Protein AF-0000000084916343 (afdb_homodimer)

Secondary structure (DSSP, 8-state):
-EEEEEEEEB-GGGHHHHHHHHHHHHHHHHTSTTEEEEEEEEESS-TTEEEEEEEES-HHHHHHHHTSHHHHHHHHHHHTTBSS--EEEEEEEEEEE-/-EEEEEEEEB-GGGHHHHHHHHHHHHHHHHTSTTEEEEEEEEESS-TTEEEEEEEES-HHHHHHHHTSHHHHHHHHHHHTTBSS--EEEEEEEEEEE-

Foldseek 3Di:
DWKKKKKFFFDPVCVVVLVVLCVVCVVVVCPQPFWPDWDKDADPVDRRMIMIMTGGRDPVSVVCVCPDPSNVVSVVVRVVGGPDDMDMDIGHDPDDDD/DWKKKKKFFFDPVCVVVLVVLCVVCVVVVCPQPFWPDWDKDADPVDRRMIMIMTGGRDPVSVVCVCPDPSNVVSVVVRVVGGPDDMDMDIGHDPDDDD

pLDDT: mean 98.37, std 0.58, range [95.06, 98.94]

Radius of gyration: 17.22 Å; Cα contacts (8 Å, |Δi|>4): 370; chains: 2; bounding box: 36×44×36 Å

Sequence (196 aa):
MFVRIVKMRFQEDKIEAFLENFHEVKNHIRGFEGNQFLELYRDKEDPRIFFTYSYWDKEESLENYRNSDLFKEVWAFTKALFSDKPEAWSVDKLVTLDMFVRIVKMRFQEDKIEAFLENFHEVKNHIRGFEGNQFLELYRDKEDPRIFFTYSYWDKEESLENYRNSDLFKEVWAFTKALFSDKPEAWSVDKLVTLD

InterPro domains:
  IPR007138 Antibiotic biosynthesis monooxygenase domain [PF03992] (1-73)
  IPR007138 Antibiotic biosynthesis monooxygenase domain [PS51725] (2-91)
  IPR011008 Dimeric alpha-beta barrel [SSF54909] (1-91)

Nearest PDB structures (foldseek):
  2gff-assembly1_A  TM=9.269E-01  e=5.417E-09  Yersinia pestis
  4dpo-assembly1_B  TM=9.346E-01  e=5.065E-09  Methanosarcina mazei Go1
  4hl9-assembly4_H  TM=9.408E-01  e=9.906E-09  Rhodospirillum rubrum ATCC 11170
  2omo-assembly4_E  TM=9.127E-01  e=4.633E-08  Nitrosomonas europaea
  4zos-assembly1_C  TM=9.229E-01  e=6.059E-08  Yersinia enterocolitica subsp. enterocolitica 8081

Structure (mmCIF, N/CA/C/O backbone):
data_AF-0000000084916343-model_v1
#
loop_
_entity.id
_entity.type
_entity.pdbx_description
1 polymer 'ABM domain-containing protein'
#
loop_
_atom_site.group_PDB
_atom_site.id
_atom_site.type_symbol
_atom_site.label_atom_id
_atom_site.label_alt_id
_atom_site.label_comp_id
_atom_site.label_asym_id
_atom_site.label_entity_id
_atom_site.label_seq_id
_atom_site.pdbx_PDB_ins_code
_atom_site.Cartn_x
_atom_site.Cartn_y
_atom_site.Cartn_z
_atom_site.occupancy
_atom_site.B_iso_or_equiv
_atom_site.auth_seq_id
_atom_site.auth_comp_id
_atom_site.auth_asym_id
_atom_site.auth_atom_id
_atom_site.pdbx_PDB_model_num
ATOM 1 N N . MET A 1 1 ? -13.156 -3.15 9.258 1 96.44 1 MET A N 1
ATOM 2 C CA . MET A 1 1 ? -11.898 -2.414 9.188 1 96.44 1 MET A CA 1
ATOM 3 C C . MET A 1 1 ? -11.273 -2.531 7.801 1 96.44 1 MET A C 1
ATOM 5 O O . MET A 1 1 ? -11.273 -3.609 7.203 1 96.44 1 MET A O 1
ATOM 9 N N . PHE A 1 2 ? -10.977 -1.396 7.242 1 98.69 2 PHE A N 1
ATOM 10 C CA . PHE A 1 2 ? -10.32 -1.412 5.938 1 98.69 2 PHE A CA 1
ATOM 11 C C . PHE A 1 2 ? -9.047 -0.569 5.961 1 98.69 2 PHE A C 1
ATOM 13 O O . PHE A 1 2 ? -8.75 0.09 6.961 1 98.69 2 PHE A O 1
ATOM 20 N N . VAL A 1 3 ? -8.305 -0.706 4.898 1 98.88 3 VAL A N 1
ATOM 21 C CA . VAL A 1 3 ? -7 -0.057 4.82 1 98.88 3 VAL A CA 1
ATOM 22 C C . VAL A 1 3 ? -7.062 1.113 3.84 1 98.88 3 VAL A C 1
ATOM 24 O O . VAL A 1 3 ? -7.668 1.003 2.77 1 98.88 3 VAL A O 1
ATOM 27 N N . ARG A 1 4 ? -6.527 2.268 4.199 1 98.94 4 ARG A N 1
ATOM 28 C CA . ARG A 1 4 ? -6.309 3.41 3.318 1 98.94 4 ARG A CA 1
ATOM 29 C C . ARG A 1 4 ? -4.832 3.551 2.959 1 98.94 4 ARG A C 1
ATOM 31 O O . ARG A 1 4 ? -3.977 3.609 3.842 1 98.94 4 ARG A O 1
ATOM 38 N N . ILE A 1 5 ? -4.559 3.486 1.672 1 98.94 5 ILE A N 1
ATOM 39 C CA . ILE A 1 5 ? -3.215 3.66 1.134 1 98.94 5 ILE A CA 1
ATOM 40 C C . ILE A 1 5 ? -3.146 4.953 0.325 1 98.94 5 ILE A C 1
ATOM 42 O O . ILE A 1 5 ? -3.93 5.152 -0.607 1 98.94 5 ILE A O 1
ATOM 46 N N . VAL A 1 6 ? -2.258 5.855 0.686 1 98.88 6 VAL A N 1
ATOM 47 C CA . VAL A 1 6 ? -2.043 7.086 -0.068 1 98.88 6 VAL A CA 1
ATOM 48 C C . VAL A 1 6 ? -0.596 7.152 -0.551 1 98.88 6 VAL A C 1
ATOM 50 O O . VAL A 1 6 ? 0.337 7.043 0.249 1 98.88 6 VAL A O 1
ATOM 53 N N . LYS A 1 7 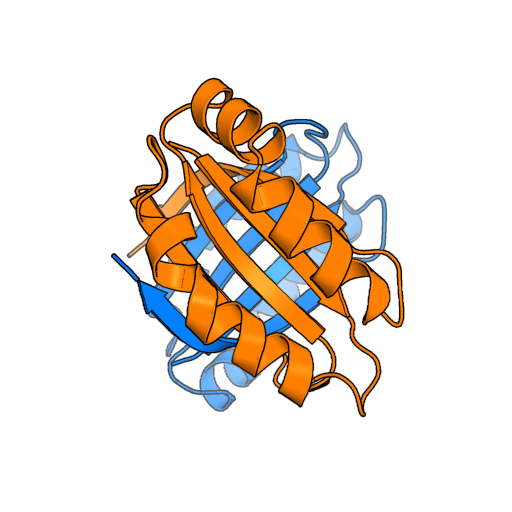? -0.417 7.266 -1.808 1 98.88 7 LYS A N 1
ATOM 54 C CA . LYS A 1 7 ? 0.894 7.457 -2.422 1 98.88 7 LYS A CA 1
ATOM 55 C C . LYS A 1 7 ? 1.135 8.922 -2.76 1 98.88 7 LYS A C 1
ATOM 57 O O . LYS A 1 7 ? 0.315 9.555 -3.432 1 98.88 7 LYS A O 1
ATOM 62 N N . MET A 1 8 ? 2.24 9.398 -2.26 1 98.88 8 MET A N 1
ATOM 63 C CA . MET A 1 8 ? 2.602 10.805 -2.438 1 98.88 8 MET A CA 1
ATOM 64 C C . MET A 1 8 ? 4.004 10.938 -3.023 1 98.88 8 MET A C 1
ATOM 66 O O . MET A 1 8 ? 4.898 10.164 -2.678 1 98.88 8 MET A O 1
ATOM 70 N N . ARG A 1 9 ? 4.141 11.898 -3.924 1 98.81 9 ARG A N 1
ATOM 71 C CA . ARG A 1 9 ? 5.457 12.258 -4.438 1 98.81 9 ARG A CA 1
ATOM 72 C C . ARG A 1 9 ? 5.766 13.727 -4.184 1 98.81 9 ARG A C 1
ATOM 74 O O . ARG A 1 9 ? 4.953 14.602 -4.496 1 98.81 9 ARG A O 1
ATOM 81 N N . PHE A 1 10 ? 6.953 13.961 -3.686 1 98.81 10 PHE A N 1
ATOM 82 C CA . PHE A 1 10 ? 7.293 15.312 -3.271 1 98.81 10 PHE A CA 1
ATOM 83 C C . PHE A 1 10 ? 8.422 15.875 -4.129 1 98.81 10 PHE A C 1
ATOM 85 O O . PHE A 1 10 ? 9.203 15.117 -4.711 1 98.81 10 PHE A O 1
ATOM 92 N N . GLN A 1 11 ? 8.383 17.234 -4.176 1 98.38 11 GLN A N 1
ATOM 93 C CA . GLN A 1 11 ? 9.602 17.906 -4.617 1 98.38 11 GLN A CA 1
ATOM 94 C C . GLN A 1 11 ? 10.766 17.609 -3.678 1 98.38 11 GLN A C 1
ATOM 96 O O . GLN A 1 11 ? 10.594 17.578 -2.457 1 98.38 11 GLN A O 1
ATOM 101 N N . GLU A 1 12 ? 11.914 17.375 -4.27 1 97.69 12 GLU A N 1
ATOM 102 C CA . GLU A 1 12 ? 13.055 16.906 -3.488 1 97.69 12 GLU A CA 1
ATOM 103 C C . GLU A 1 12 ? 13.367 17.859 -2.344 1 97.69 12 GLU A C 1
ATOM 105 O O . GLU A 1 12 ? 13.648 17.422 -1.226 1 97.69 12 GLU A O 1
ATOM 110 N N . ASP A 1 13 ? 13.273 19.109 -2.604 1 98.38 13 ASP A N 1
ATOM 111 C CA . ASP A 1 13 ? 13.664 20.109 -1.612 1 98.38 13 ASP A CA 1
ATOM 112 C C . ASP A 1 13 ? 12.531 20.375 -0.627 1 98.38 13 ASP A C 1
ATOM 114 O O . ASP A 1 13 ? 12.664 21.234 0.256 1 98.38 13 ASP A O 1
ATOM 118 N N . LYS A 1 14 ? 11.438 19.672 -0.75 1 98.69 14 LYS A N 1
ATOM 119 C CA . LYS A 1 14 ? 10.281 19.906 0.111 1 98.69 14 LYS A CA 1
ATOM 120 C C . LYS A 1 14 ? 10.031 18.734 1.04 1 98.69 14 LYS A C 1
ATOM 122 O O . LYS A 1 14 ? 9.109 18.766 1.86 1 98.69 14 LYS A O 1
ATOM 127 N N . ILE A 1 15 ? 10.844 17.734 0.943 1 98.62 15 ILE A N 1
ATOM 128 C CA . ILE A 1 15 ? 10.656 16.5 1.69 1 98.62 15 ILE A CA 1
ATOM 129 C C . ILE A 1 15 ? 10.766 16.766 3.188 1 98.62 15 ILE A C 1
ATOM 131 O O . ILE A 1 15 ? 9.961 16.281 3.979 1 98.62 15 ILE A O 1
ATOM 135 N N . GLU A 1 16 ? 11.766 17.531 3.559 1 98.56 16 GLU A N 1
ATOM 136 C CA . GLU A 1 16 ? 11.961 17.828 4.973 1 98.56 16 GLU A CA 1
ATOM 137 C C . GLU A 1 16 ? 10.758 18.562 5.559 1 98.56 16 GLU A C 1
ATOM 139 O O . GLU A 1 16 ? 10.344 18.281 6.688 1 98.56 16 GLU A O 1
ATOM 144 N N . ALA A 1 17 ? 10.242 19.484 4.828 1 98.69 17 ALA A N 1
ATOM 145 C CA . ALA A 1 17 ? 9.055 20.219 5.266 1 98.69 17 ALA A CA 1
ATOM 146 C C . ALA A 1 17 ? 7.887 19.266 5.496 1 98.69 17 ALA A C 1
ATOM 148 O O . ALA A 1 17 ? 7.16 19.391 6.488 1 98.69 17 ALA A O 1
ATOM 149 N N . PHE A 1 18 ? 7.707 18.312 4.633 1 98.81 18 PHE A N 1
ATOM 150 C CA . PHE A 1 18 ? 6.652 17.312 4.777 1 98.81 18 PHE A CA 1
ATOM 151 C C . PHE A 1 18 ? 6.855 16.484 6.047 1 98.81 18 PHE A C 1
ATOM 153 O O . PHE A 1 18 ? 5.93 16.312 6.84 1 98.81 18 PHE A O 1
ATOM 160 N N . LEU A 1 19 ? 8.062 15.984 6.188 1 98.75 19 LEU A N 1
ATOM 161 C CA . LEU A 1 19 ? 8.359 15.117 7.32 1 98.75 19 LEU A CA 1
ATOM 162 C C . LEU A 1 19 ? 8.141 15.852 8.641 1 98.75 19 LEU A C 1
ATOM 164 O O . LEU A 1 19 ? 7.602 15.281 9.586 1 98.75 19 LEU A O 1
ATOM 168 N N . GLU A 1 20 ? 8.539 17.125 8.719 1 98.62 20 GLU A N 1
ATOM 169 C CA . GLU A 1 20 ? 8.344 17.922 9.922 1 98.62 20 GLU A CA 1
ATOM 170 C C . GLU A 1 20 ? 6.863 18.109 10.227 1 98.62 20 GLU A C 1
ATOM 172 O O . GLU A 1 20 ? 6.438 17.969 11.367 1 98.62 20 GLU A O 1
ATOM 177 N N . ASN A 1 21 ? 6.16 18.438 9.188 1 98.44 21 ASN A N 1
ATOM 178 C CA . ASN A 1 21 ? 4.723 18.625 9.367 1 98.44 21 ASN A CA 1
ATOM 179 C C . ASN A 1 21 ? 4.047 17.328 9.812 1 98.44 21 ASN A C 1
ATOM 181 O O . ASN A 1 21 ? 3.215 17.328 10.719 1 98.44 21 ASN A O 1
ATOM 185 N N . PHE A 1 22 ? 4.426 16.188 9.195 1 98.56 22 PHE A N 1
ATOM 186 C CA . PHE A 1 22 ? 3.855 14.898 9.555 1 98.56 22 PHE A CA 1
ATOM 187 C C . PHE A 1 22 ? 4.133 14.578 11.016 1 98.56 22 PHE A C 1
ATOM 189 O O . PHE A 1 22 ? 3.246 14.102 11.734 1 98.56 22 PHE A O 1
ATOM 196 N N . HIS A 1 23 ? 5.305 14.844 11.445 1 98.38 23 HIS A N 1
ATOM 197 C CA . HIS A 1 23 ? 5.668 14.578 12.828 1 98.38 23 HIS A CA 1
ATOM 198 C C . HIS A 1 23 ? 4.816 15.406 13.789 1 98.38 23 HIS A C 1
ATOM 200 O O . HIS A 1 23 ? 4.449 14.93 14.867 1 98.38 23 HIS A O 1
ATOM 206 N N . GLU A 1 24 ? 4.5 16.562 13.398 1 98.06 24 GLU A N 1
ATOM 207 C CA . GLU A 1 24 ? 3.711 17.453 14.242 1 98.06 24 GLU A CA 1
ATOM 208 C C . GLU A 1 24 ? 2.266 16.984 14.352 1 98.06 24 GLU A C 1
ATOM 210 O O . GLU A 1 24 ? 1.64 17.125 15.406 1 98.06 24 GLU A O 1
ATOM 215 N N . VAL A 1 25 ? 1.735 16.359 13.281 1 98.19 25 VAL A N 1
ATOM 216 C CA . VAL A 1 25 ? 0.29 16.156 13.227 1 98.19 25 VAL A CA 1
ATOM 217 C C . VAL A 1 25 ? -0.038 14.68 13.375 1 98.19 25 VAL A C 1
ATOM 219 O O . VAL A 1 25 ? -1.197 14.312 13.578 1 98.19 25 VAL A O 1
ATOM 222 N N . LYS A 1 26 ? 0.924 13.781 13.266 1 98.31 26 LYS A N 1
ATOM 223 C CA . LYS A 1 26 ? 0.711 12.344 13.148 1 98.31 26 LYS A CA 1
ATOM 224 C C . LYS A 1 26 ? -0.144 11.812 14.289 1 98.31 26 LYS A C 1
ATOM 226 O O . LYS A 1 26 ? -0.995 10.945 14.094 1 98.31 26 LYS A O 1
ATOM 231 N N . ASN A 1 27 ? 0.051 12.289 15.5 1 98.56 27 ASN A N 1
ATOM 232 C CA . ASN A 1 27 ? -0.701 11.797 16.641 1 98.56 27 ASN A CA 1
ATOM 233 C C . ASN A 1 27 ? -2.158 12.242 16.594 1 98.56 27 ASN A C 1
ATOM 235 O O . ASN A 1 27 ? -3.047 11.523 17.062 1 98.56 27 ASN A O 1
ATOM 239 N N . HIS A 1 28 ? -2.373 13.414 16.094 1 98.38 28 HIS A N 1
ATOM 240 C CA . HIS A 1 28 ? -3.744 13.875 15.906 1 98.38 28 HIS A CA 1
ATOM 241 C C . HIS A 1 28 ? -4.469 13.039 14.852 1 98.38 28 HIS A C 1
ATOM 243 O O . HIS A 1 28 ? -5.652 12.727 15.008 1 98.38 28 HIS A O 1
ATOM 249 N N . ILE A 1 29 ? -3.77 12.633 13.781 1 98.12 29 ILE A N 1
ATOM 250 C CA . ILE A 1 29 ? -4.352 11.797 12.734 1 98.12 29 ILE A CA 1
ATOM 251 C C . ILE A 1 29 ? -4.684 10.422 13.305 1 98.12 29 ILE A C 1
ATOM 253 O O . ILE A 1 29 ? -5.816 9.953 13.18 1 98.12 29 ILE A O 1
ATOM 257 N N . ARG A 1 30 ? -3.674 9.828 13.969 1 98.56 30 ARG A N 1
ATOM 258 C CA . ARG A 1 30 ? -3.861 8.508 14.57 1 98.56 30 ARG A CA 1
ATOM 259 C C . ARG A 1 30 ? -4.977 8.539 15.609 1 98.56 30 ARG A C 1
ATOM 261 O O . ARG A 1 30 ? -5.719 7.562 15.758 1 98.56 30 ARG A O 1
ATOM 268 N N . GLY A 1 31 ? -5.133 9.609 16.266 1 98.31 31 GLY A N 1
ATOM 269 C CA . GLY A 1 31 ? -6.086 9.742 17.344 1 98.31 31 GLY A CA 1
ATOM 270 C C . GLY A 1 31 ? -7.488 10.07 16.875 1 98.31 31 GLY A C 1
ATOM 271 O O . GLY A 1 31 ? -8.43 10.109 17.672 1 98.31 31 GLY A O 1
ATOM 272 N N . PHE A 1 32 ? -7.594 10.336 15.57 1 98.12 32 PHE A N 1
ATOM 273 C CA . PHE A 1 32 ? -8.922 10.656 15.062 1 98.12 32 PHE A CA 1
ATOM 274 C C . PHE A 1 32 ? -9.859 9.461 15.211 1 98.12 32 PHE A C 1
ATOM 276 O O . PHE A 1 32 ? -9.445 8.312 15.023 1 98.12 32 PHE A O 1
ATOM 283 N N . GLU A 1 33 ? -11.109 9.727 15.461 1 98 33 GLU A N 1
ATOM 284 C CA . GLU A 1 33 ? -12.086 8.672 15.703 1 98 33 GLU A CA 1
ATOM 285 C C . GLU A 1 33 ? -12.148 7.703 14.531 1 98 33 GLU A C 1
ATOM 287 O O . GLU A 1 33 ? -12.328 8.117 13.383 1 98 33 GLU A O 1
ATOM 292 N N . GLY A 1 34 ? -11.93 6.418 14.812 1 98.5 34 GLY A N 1
ATOM 293 C CA . GLY A 1 34 ? -12.039 5.375 13.805 1 98.5 34 GLY A CA 1
ATOM 294 C C . GLY A 1 34 ? -10.703 4.965 13.219 1 98.5 34 GLY A C 1
ATOM 295 O O . GLY A 1 34 ? -10.594 3.918 12.578 1 98.5 34 GLY A O 1
ATOM 296 N N . ASN A 1 35 ? -9.672 5.801 13.305 1 98.75 35 ASN A N 1
ATOM 297 C CA . ASN A 1 35 ? -8.328 5.418 12.891 1 98.75 35 ASN A CA 1
ATOM 298 C C . ASN A 1 35 ? -7.664 4.508 13.922 1 98.75 35 ASN A C 1
ATOM 300 O O . ASN A 1 35 ? -7.48 4.898 15.078 1 98.75 35 ASN A O 1
ATOM 304 N N . GLN A 1 36 ? -7.273 3.336 13.5 1 98.56 36 GLN A N 1
ATOM 305 C CA . GLN A 1 36 ? -6.789 2.34 14.445 1 98.56 36 GLN A CA 1
ATOM 306 C C . GLN A 1 36 ? -5.297 2.084 14.266 1 98.56 36 GLN A C 1
ATOM 308 O O . GLN A 1 36 ? -4.672 1.423 15.102 1 98.56 36 GLN A O 1
ATOM 313 N N . PHE A 1 37 ? -4.738 2.533 13.25 1 98.81 37 PHE A N 1
ATOM 314 C CA . PHE A 1 37 ? -3.352 2.273 12.883 1 98.81 37 PHE A CA 1
ATOM 315 C C . PHE A 1 37 ? -2.875 3.258 11.828 1 98.81 37 PHE A C 1
ATOM 317 O O . PHE A 1 37 ? -3.633 3.621 10.922 1 98.81 37 PHE A O 1
ATOM 324 N N . LEU A 1 38 ? -1.672 3.787 11.938 1 98.88 38 LEU A N 1
ATOM 325 C CA . LEU A 1 38 ? -1.101 4.723 10.977 1 98.88 38 LEU A CA 1
ATOM 326 C C . LEU A 1 38 ? 0.395 4.477 10.805 1 98.88 38 LEU A C 1
ATOM 328 O O . LEU A 1 38 ? 1.133 4.395 11.789 1 98.88 38 LEU A O 1
ATOM 332 N N . GLU A 1 39 ? 0.84 4.348 9.562 1 98.88 39 GLU A N 1
ATOM 333 C CA . GLU A 1 39 ? 2.264 4.266 9.258 1 98.88 39 GLU A CA 1
ATOM 334 C C . GLU A 1 39 ? 2.637 5.223 8.125 1 98.88 39 GLU A C 1
ATOM 336 O O . GLU A 1 39 ? 1.804 5.547 7.277 1 98.88 39 GLU A O 1
ATOM 341 N N . LEU A 1 40 ? 3.84 5.73 8.172 1 98.94 40 LEU A N 1
ATOM 342 C CA . LEU A 1 40 ? 4.484 6.445 7.078 1 98.94 40 LEU A CA 1
ATOM 343 C C . LEU A 1 40 ? 5.621 5.621 6.484 1 98.94 40 LEU A C 1
ATOM 345 O O . LEU A 1 40 ? 6.496 5.148 7.215 1 98.94 40 LEU A O 1
ATOM 349 N N . TYR A 1 41 ? 5.535 5.41 5.164 1 98.94 41 TYR A N 1
ATOM 350 C CA . TYR A 1 41 ? 6.574 4.688 4.441 1 98.94 41 TYR A CA 1
ATOM 351 C C . TYR A 1 41 ? 7.328 5.613 3.496 1 98.94 41 TYR A C 1
ATOM 353 O O . TYR A 1 41 ? 6.766 6.586 2.988 1 98.94 41 TYR A O 1
ATOM 361 N N . ARG A 1 42 ? 8.602 5.285 3.295 1 98.88 42 ARG A N 1
ATOM 362 C CA . ARG A 1 42 ? 9.383 5.898 2.225 1 98.88 42 ARG A CA 1
ATOM 363 C C . ARG A 1 42 ? 9.914 4.844 1.26 1 98.88 42 ARG A C 1
ATOM 365 O O . ARG A 1 42 ? 10.391 3.793 1.685 1 98.88 42 ARG A O 1
ATOM 372 N N . ASP A 1 43 ? 9.805 5.105 -0.044 1 98.88 43 ASP A N 1
ATOM 373 C CA . ASP A 1 43 ? 10.289 4.203 -1.085 1 98.88 43 ASP A CA 1
ATOM 374 C C . ASP A 1 43 ? 11.805 4.07 -1.034 1 98.88 43 ASP A C 1
ATOM 376 O O . ASP A 1 43 ? 12.516 5.07 -0.885 1 98.88 43 ASP A O 1
ATOM 380 N N . LYS A 1 44 ? 12.281 2.885 -1.199 1 98.31 44 LYS A N 1
ATOM 381 C CA . LYS A 1 44 ? 13.711 2.613 -1.101 1 98.31 44 LYS A CA 1
ATOM 382 C C . LYS A 1 44 ? 14.453 3.113 -2.336 1 98.31 44 LYS A C 1
ATOM 384 O O . LYS A 1 44 ? 15.617 3.51 -2.25 1 98.31 44 LYS A O 1
ATOM 389 N N . GLU A 1 45 ? 13.812 3.09 -3.412 1 97.44 45 GLU A N 1
ATOM 390 C CA . GLU A 1 45 ? 14.469 3.412 -4.68 1 97.44 45 GLU A CA 1
ATOM 391 C C . GLU A 1 45 ? 14.32 4.891 -5.016 1 97.44 45 GLU A C 1
ATOM 393 O O . GLU A 1 45 ? 15.234 5.504 -5.566 1 97.44 45 GLU A O 1
ATOM 398 N N . ASP A 1 46 ? 13.203 5.465 -4.734 1 98.25 46 ASP A N 1
ATOM 399 C CA . ASP A 1 46 ? 12.914 6.875 -4.977 1 98.25 46 ASP A CA 1
ATOM 400 C C . ASP A 1 46 ? 12.523 7.582 -3.684 1 98.25 46 ASP A C 1
ATOM 402 O O . ASP A 1 46 ? 11.359 7.539 -3.277 1 98.25 46 ASP A O 1
ATOM 406 N N . PRO A 1 47 ? 13.43 8.297 -3.119 1 97.75 47 PRO A N 1
ATOM 407 C CA . PRO A 1 47 ? 13.18 8.914 -1.812 1 97.75 47 PRO A CA 1
ATOM 408 C C . PRO A 1 47 ? 12.094 9.984 -1.863 1 97.75 47 PRO A C 1
ATOM 410 O O . PRO A 1 47 ? 11.695 10.508 -0.821 1 97.75 47 PRO A O 1
ATOM 413 N N . ARG A 1 48 ? 11.711 10.344 -3.053 1 98.75 48 ARG A N 1
ATOM 414 C CA . ARG A 1 48 ? 10.672 11.359 -3.199 1 98.75 48 ARG A CA 1
ATOM 415 C C . ARG A 1 48 ? 9.289 10.75 -3.016 1 98.75 48 ARG A C 1
ATOM 417 O O . ARG A 1 48 ? 8.297 11.477 -2.895 1 98.75 48 ARG A O 1
ATOM 424 N N . ILE A 1 49 ? 9.148 9.414 -2.963 1 98.94 49 ILE A N 1
ATOM 425 C CA . ILE A 1 49 ? 7.867 8.719 -2.891 1 98.94 49 ILE A CA 1
ATOM 426 C C . ILE A 1 49 ? 7.617 8.25 -1.459 1 98.94 49 ILE A C 1
ATOM 428 O O . ILE A 1 49 ? 8.469 7.594 -0.855 1 98.94 49 ILE A O 1
ATOM 432 N N . PHE A 1 50 ? 6.453 8.68 -0.924 1 98.94 50 PHE A N 1
ATOM 433 C CA . PHE A 1 50 ? 5.992 8.297 0.405 1 98.94 50 PHE A CA 1
ATOM 434 C C . PHE A 1 50 ? 4.609 7.664 0.338 1 98.94 50 PHE A C 1
ATOM 436 O O . PHE A 1 50 ? 3.852 7.91 -0.604 1 98.94 50 PHE A O 1
ATOM 443 N N . PHE A 1 51 ? 4.328 6.82 1.308 1 98.94 51 PHE A N 1
ATOM 444 C CA . PHE A 1 51 ? 2.994 6.281 1.522 1 98.94 51 PHE A CA 1
ATOM 445 C C . PHE A 1 51 ? 2.525 6.543 2.949 1 98.94 51 PHE A C 1
ATOM 447 O O . PHE A 1 51 ? 3.309 6.43 3.895 1 98.94 51 PHE A O 1
ATOM 454 N N . THR A 1 52 ? 1.286 6.895 3.09 1 98.88 52 THR A N 1
ATOM 455 C CA . THR A 1 52 ? 0.631 6.641 4.367 1 98.88 52 THR A CA 1
ATOM 456 C C . THR A 1 52 ? -0.247 5.395 4.289 1 98.88 52 THR A C 1
ATOM 458 O O . THR A 1 52 ? -0.881 5.141 3.264 1 98.88 52 THR A O 1
ATOM 461 N N . TYR A 1 53 ? -0.152 4.664 5.301 1 98.88 53 TYR A N 1
ATOM 462 C CA . TYR A 1 53 ? -0.875 3.41 5.492 1 98.88 53 TYR A CA 1
ATOM 463 C C . TYR A 1 53 ? -1.65 3.424 6.805 1 98.88 53 TYR A C 1
ATOM 465 O O . TYR A 1 53 ? -1.061 3.551 7.879 1 98.88 53 TYR A O 1
ATOM 473 N N . SER A 1 54 ? -3.045 3.256 6.672 1 98.88 54 SER A N 1
ATOM 474 C CA . SER A 1 54 ? -3.844 3.408 7.883 1 98.88 54 SER A CA 1
ATOM 475 C C . SER A 1 54 ? -5.031 2.453 7.887 1 98.88 54 SER A C 1
ATOM 477 O O . SER A 1 54 ? -5.523 2.059 6.824 1 98.88 54 SER A O 1
ATOM 479 N N . TYR A 1 55 ? -5.43 2.061 9.117 1 98.81 55 TYR A N 1
ATOM 480 C CA . TYR A 1 55 ? -6.641 1.273 9.32 1 98.81 55 TYR A CA 1
ATOM 481 C C . TYR A 1 55 ? -7.797 2.156 9.781 1 98.81 55 TYR A C 1
ATOM 483 O O . TYR A 1 55 ? -7.641 2.959 10.703 1 98.81 55 TYR A O 1
ATOM 491 N N . TRP A 1 56 ? -8.914 1.914 9.156 1 98.75 56 TRP A N 1
ATOM 492 C CA . TRP A 1 56 ? -10.133 2.619 9.531 1 98.75 56 TRP A CA 1
ATOM 493 C C . TRP A 1 56 ? -11.266 1.637 9.828 1 98.75 56 TRP A C 1
ATOM 495 O O . TRP A 1 56 ? -11.469 0.672 9.086 1 98.75 56 TRP A O 1
ATOM 505 N N . ASP A 1 57 ? -12.008 1.909 10.883 1 98.06 57 ASP A N 1
ATOM 506 C CA . ASP A 1 57 ? -13.031 0.972 11.336 1 98.06 57 ASP A CA 1
ATOM 507 C C . ASP A 1 57 ? -14.234 0.973 10.391 1 98.06 57 ASP A C 1
ATOM 509 O O . ASP A 1 57 ? -14.781 -0.085 10.07 1 98.06 57 ASP A O 1
ATOM 513 N N . LYS A 1 58 ? -14.641 2.148 9.969 1 97.31 58 LYS A N 1
ATOM 514 C CA . LYS A 1 58 ? -15.75 2.275 9.023 1 97.31 58 LYS A CA 1
ATOM 515 C C . LYS A 1 58 ? -15.508 3.416 8.039 1 97.31 58 LYS A C 1
ATOM 517 O O . LYS A 1 58 ? -14.727 4.328 8.32 1 97.31 58 LYS A O 1
ATOM 522 N N . GLU A 1 59 ? -16.125 3.395 6.945 1 97.62 59 GLU A N 1
ATOM 523 C CA . GLU A 1 59 ? -15.984 4.398 5.895 1 97.62 59 GLU A CA 1
ATOM 524 C C . GLU A 1 59 ? -16.375 5.781 6.398 1 97.62 59 GLU A C 1
ATOM 526 O O . GLU A 1 59 ? -15.75 6.781 6.043 1 97.62 59 GLU A O 1
ATOM 531 N N . GLU A 1 60 ? -17.375 5.809 7.219 1 98.12 60 GLU A N 1
ATOM 532 C CA . GLU A 1 60 ? -17.859 7.082 7.754 1 98.12 60 GLU A CA 1
ATOM 533 C C . GLU A 1 60 ? -16.766 7.781 8.57 1 98.12 60 GLU A C 1
ATOM 535 O O . GLU A 1 60 ? -16.656 9.008 8.531 1 98.12 60 GLU A O 1
ATOM 540 N N . SER A 1 61 ? -15.992 7.027 9.273 1 98.5 61 SER A N 1
ATOM 541 C CA . SER A 1 61 ? -14.914 7.605 10.062 1 98.5 61 SER A CA 1
ATOM 542 C C . SER A 1 61 ? -13.867 8.273 9.172 1 98.5 61 SER A C 1
ATOM 544 O O . SER A 1 61 ? -13.438 9.398 9.453 1 98.5 61 SER A O 1
ATOM 546 N N . LEU A 1 62 ? -13.5 7.613 8.102 1 98.44 62 LEU A N 1
ATOM 547 C CA . LEU A 1 62 ? -12.547 8.195 7.164 1 98.44 62 LEU A CA 1
ATOM 548 C C . LEU A 1 62 ? -13.125 9.453 6.516 1 98.44 62 LEU A C 1
ATOM 550 O O . LEU A 1 62 ? -12.43 10.461 6.383 1 98.44 62 LEU A O 1
ATOM 554 N N . GLU A 1 63 ? -14.359 9.391 6.125 1 98.25 63 GLU A N 1
ATOM 555 C CA . GLU A 1 63 ? -14.992 10.555 5.512 1 98.25 63 GLU A CA 1
ATOM 556 C C . GLU A 1 63 ? -15.055 11.727 6.484 1 98.25 63 GLU A C 1
ATOM 558 O O . GLU A 1 63 ? -14.844 12.875 6.094 1 98.25 63 GLU A O 1
ATOM 563 N N . ASN A 1 64 ? -15.391 11.461 7.754 1 98.5 64 ASN A N 1
ATOM 564 C CA . ASN A 1 64 ? -15.375 12.5 8.773 1 98.5 64 ASN A CA 1
ATOM 565 C C . ASN A 1 64 ? -13.992 13.133 8.906 1 98.5 64 ASN A C 1
ATOM 567 O O . ASN A 1 64 ? -13.867 14.352 9.031 1 98.5 64 ASN A O 1
ATOM 571 N N . TYR A 1 65 ? -13.016 12.305 8.875 1 98.62 65 TYR A N 1
ATOM 572 C CA . TYR A 1 65 ? -11.648 12.797 8.922 1 98.62 65 TYR A CA 1
ATOM 573 C C . TYR A 1 65 ? -11.344 13.672 7.711 1 98.62 65 TYR A C 1
ATOM 575 O O . TYR A 1 65 ? -10.836 14.789 7.852 1 98.62 65 TYR A O 1
ATOM 583 N N . ARG A 1 66 ? -11.695 13.18 6.52 1 98.19 66 ARG A N 1
ATOM 584 C CA . ARG A 1 66 ? -11.391 13.891 5.281 1 98.19 66 ARG A CA 1
ATOM 585 C C . ARG A 1 66 ? -12.117 15.234 5.23 1 98.19 66 ARG A C 1
ATOM 587 O O . ARG A 1 66 ? -11.68 16.156 4.535 1 98.19 66 ARG A O 1
ATOM 594 N N . ASN A 1 67 ? -13.195 15.391 6 1 98.19 67 ASN A N 1
ATOM 595 C CA . ASN A 1 67 ? -13.969 16.625 6.027 1 98.19 67 ASN A CA 1
ATOM 596 C C . ASN A 1 67 ? -13.617 17.484 7.242 1 98.19 67 ASN A C 1
ATOM 598 O O . ASN A 1 67 ? -14.195 18.547 7.445 1 98.19 67 ASN A O 1
ATOM 602 N N . SER A 1 68 ? -12.766 17.062 8.055 1 98.38 68 SER A N 1
ATOM 603 C CA . SER A 1 68 ? -12.383 17.766 9.281 1 98.38 68 SER A CA 1
ATOM 604 C C . SER A 1 68 ? -11.453 18.938 8.977 1 98.38 68 SER A C 1
ATOM 606 O O . SER A 1 68 ? -10.82 18.969 7.918 1 98.38 68 SER A O 1
ATOM 608 N N . ASP A 1 69 ? -11.336 19.891 9.914 1 97.69 69 ASP A N 1
ATOM 609 C CA . ASP A 1 69 ? -10.391 20.984 9.828 1 97.69 69 ASP A CA 1
ATOM 610 C C . ASP A 1 69 ? -8.953 20.484 9.836 1 97.69 69 ASP A C 1
ATOM 612 O O . ASP A 1 69 ? -8.102 21.016 9.125 1 97.69 69 ASP A O 1
ATOM 616 N N . LEU A 1 70 ? -8.781 19.438 10.625 1 97.25 70 LEU A N 1
ATOM 617 C CA . LEU A 1 70 ? -7.449 18.859 10.727 1 97.25 70 LEU A CA 1
ATOM 618 C C . LEU A 1 70 ? -6.957 18.391 9.359 1 97.25 70 LEU A C 1
ATOM 620 O O . LEU A 1 70 ? -5.871 18.781 8.922 1 97.25 70 LEU A O 1
ATOM 624 N N . PHE A 1 71 ? -7.742 17.625 8.664 1 98.31 71 PHE A N 1
ATOM 625 C CA . PHE A 1 71 ? -7.355 17.109 7.355 1 98.31 71 PHE A CA 1
ATOM 626 C C . PHE A 1 71 ? -7.168 18.234 6.352 1 98.31 71 PHE A C 1
ATOM 628 O O . PHE A 1 71 ? -6.176 18.266 5.621 1 98.31 71 PHE A O 1
ATOM 635 N N . LYS A 1 72 ? -8.102 19.156 6.297 1 97.94 72 LYS A N 1
ATOM 636 C CA . LYS A 1 72 ? -8.047 20.25 5.328 1 97.94 72 LYS A CA 1
ATOM 637 C C . LYS A 1 72 ? -6.758 21.047 5.488 1 97.94 72 LYS A C 1
ATOM 639 O O . LYS A 1 72 ? -6.125 21.422 4.496 1 97.94 72 LYS A O 1
ATOM 644 N N . GLU A 1 73 ? -6.402 21.25 6.695 1 97.25 73 GLU A N 1
ATOM 645 C CA . GLU A 1 73 ? -5.176 22 6.957 1 97.25 73 GLU A CA 1
ATOM 646 C C . GLU A 1 73 ? -3.943 21.188 6.566 1 97.25 73 GLU A C 1
ATOM 648 O O . GLU A 1 73 ? -3.068 21.688 5.855 1 97.25 73 GLU A O 1
ATOM 653 N N . VAL A 1 74 ? -3.885 19.953 7.012 1 97.5 74 VAL A N 1
ATOM 654 C CA . VAL A 1 74 ? -2.738 19.094 6.738 1 97.5 74 VAL A CA 1
ATOM 655 C C . VAL A 1 74 ? -2.609 18.875 5.234 1 97.5 74 VAL A C 1
ATOM 657 O O . VAL A 1 74 ? -1.52 19 4.672 1 97.5 74 VAL A O 1
ATOM 660 N N . TRP A 1 75 ? -3.697 18.594 4.613 1 97.81 75 TRP A N 1
ATOM 661 C CA . TRP A 1 75 ? -3.67 18.234 3.199 1 97.81 75 TRP A CA 1
ATOM 662 C C . TRP A 1 75 ? -3.34 19.453 2.342 1 97.81 75 TRP A C 1
ATOM 664 O O . TRP A 1 75 ? -2.623 19.344 1.344 1 97.81 75 TRP A O 1
ATOM 674 N N . ALA A 1 76 ? -3.887 20.641 2.684 1 97.5 76 ALA A N 1
ATOM 675 C CA . ALA A 1 76 ? -3.564 21.875 1.96 1 97.5 76 ALA A CA 1
ATOM 676 C C . ALA A 1 76 ? -2.064 22.141 1.985 1 97.5 76 ALA A C 1
ATOM 678 O O . ALA A 1 76 ? -1.472 22.484 0.96 1 97.5 76 ALA A O 1
ATOM 679 N N . PHE A 1 77 ? -1.506 22 3.1 1 98.12 77 PHE A N 1
ATOM 680 C CA . PHE A 1 77 ? -0.065 22.172 3.242 1 98.12 77 PHE A CA 1
ATOM 681 C C . PHE A 1 77 ? 0.688 21.125 2.426 1 98.12 77 PHE A C 1
ATOM 683 O O . PHE A 1 77 ? 1.577 21.469 1.643 1 98.12 77 PHE A O 1
ATOM 690 N N . THR A 1 78 ? 0.325 19.844 2.57 1 98.5 78 THR A N 1
ATOM 691 C CA . THR A 1 78 ? 1.039 18.719 1.974 1 98.5 78 THR A CA 1
ATOM 692 C C . THR A 1 78 ? 0.971 18.781 0.45 1 98.5 78 THR A C 1
ATOM 694 O O . THR A 1 78 ? 1.979 18.594 -0.23 1 98.5 78 THR A O 1
ATOM 697 N N . LYS A 1 79 ? -0.165 19.141 -0.08 1 98 79 LYS A N 1
ATOM 698 C CA . LYS A 1 79 ? -0.38 19.141 -1.524 1 98 79 LYS A CA 1
ATOM 699 C C . LYS A 1 79 ? 0.503 20.188 -2.205 1 98 79 LYS A C 1
ATOM 701 O O . LYS A 1 79 ? 0.93 19.984 -3.348 1 98 79 LYS A O 1
ATOM 706 N N . ALA A 1 80 ? 0.787 21.25 -1.528 1 98.12 80 ALA A N 1
ATOM 707 C CA . ALA A 1 80 ? 1.626 22.312 -2.074 1 98.12 80 ALA A CA 1
ATOM 708 C C . ALA A 1 80 ? 3.059 21.828 -2.283 1 98.12 80 ALA A C 1
ATOM 710 O O . ALA A 1 80 ? 3.842 22.469 -2.986 1 98.12 80 ALA A O 1
ATOM 711 N N . LEU A 1 81 ? 3.34 20.734 -1.668 1 98.62 81 LEU A N 1
ATOM 712 C CA . LEU A 1 81 ? 4.707 20.219 -1.692 1 98.62 81 LEU A CA 1
ATOM 713 C C . LEU A 1 81 ? 4.867 19.141 -2.754 1 98.62 81 LEU A C 1
ATOM 715 O O . LEU A 1 81 ? 5.984 18.703 -3.025 1 98.62 81 LEU A O 1
ATOM 719 N N . PHE A 1 82 ? 3.824 18.703 -3.412 1 98.56 82 PHE A N 1
ATOM 720 C CA . PHE A 1 82 ? 3.82 17.562 -4.324 1 98.56 82 PHE A CA 1
ATOM 721 C C . PHE A 1 82 ? 4.539 17.906 -5.625 1 98.56 82 PHE A C 1
ATOM 723 O O . PHE A 1 82 ? 4.516 19.062 -6.066 1 98.56 82 PHE A O 1
ATOM 730 N N . SER A 1 83 ? 5.199 16.938 -6.164 1 98.56 83 SER A N 1
ATOM 731 C CA . SER A 1 83 ? 5.734 17.047 -7.52 1 98.56 83 SER A CA 1
ATOM 732 C C . SER A 1 83 ? 4.828 16.359 -8.531 1 98.56 83 SER A C 1
ATOM 734 O O . SER A 1 83 ? 5.031 16.484 -9.742 1 98.56 83 SER A O 1
ATOM 736 N N . ASP A 1 84 ? 3.889 15.555 -8.109 1 98 84 ASP A N 1
ATOM 737 C CA . ASP A 1 84 ? 2.916 14.812 -8.906 1 98 84 ASP A CA 1
ATOM 738 C C . ASP A 1 84 ? 1.604 14.633 -8.141 1 98 84 ASP A C 1
ATOM 740 O O . ASP A 1 84 ? 1.564 14.781 -6.918 1 98 84 ASP A O 1
ATOM 744 N N . LYS A 1 85 ? 0.559 14.328 -8.875 1 97.5 85 LYS A N 1
ATOM 745 C CA . LYS A 1 85 ? -0.734 14.078 -8.25 1 97.5 85 LYS A CA 1
ATOM 746 C C . LYS A 1 85 ? -0.671 12.859 -7.328 1 97.5 85 LYS A C 1
ATOM 748 O O . LYS A 1 85 ? -0.151 11.812 -7.715 1 97.5 85 LYS A O 1
ATOM 753 N N . PRO A 1 86 ? -1.185 13.023 -6.133 1 98.5 86 PRO A N 1
ATOM 754 C CA . PRO A 1 86 ? -1.233 11.852 -5.258 1 98.5 86 PRO A CA 1
ATOM 755 C C . PRO A 1 86 ? -2.258 10.82 -5.711 1 98.5 86 PRO A C 1
ATOM 757 O O . PRO A 1 86 ? -3.125 11.125 -6.535 1 98.5 86 PRO A O 1
ATOM 760 N N . GLU A 1 87 ? -2.055 9.578 -5.254 1 98.5 87 GLU A N 1
ATOM 761 C CA . GLU A 1 87 ? -3.027 8.5 -5.43 1 98.5 87 GLU A CA 1
ATOM 762 C C . GLU A 1 87 ? -3.484 7.949 -4.082 1 98.5 87 GLU A C 1
ATOM 764 O O . GLU A 1 87 ? -2.686 7.832 -3.15 1 98.5 87 GLU A O 1
ATOM 769 N N . ALA A 1 88 ? -4.75 7.656 -3.99 1 98.62 88 ALA A N 1
ATOM 770 C CA . ALA A 1 88 ? -5.309 7.125 -2.752 1 98.62 88 ALA A CA 1
ATOM 771 C C . ALA A 1 88 ? -6.266 5.969 -3.035 1 98.62 88 ALA A C 1
ATOM 773 O O . ALA A 1 88 ? -7.051 6.023 -3.984 1 98.62 88 ALA A O 1
ATOM 774 N N . TRP A 1 89 ? -6.172 4.926 -2.232 1 98.75 89 TRP A N 1
ATOM 775 C CA . TRP A 1 89 ? -7.039 3.76 -2.355 1 98.75 89 TRP A CA 1
ATOM 776 C C . TRP A 1 89 ? -7.59 3.346 -0.995 1 98.75 89 TRP A C 1
ATOM 778 O O . TRP A 1 89 ? -6.867 3.35 0.004 1 98.75 89 TRP A O 1
ATOM 788 N N . SER A 1 90 ? -8.852 3.113 -0.934 1 98.88 90 SER A N 1
ATOM 789 C CA . SER A 1 90 ? -9.438 2.35 0.159 1 98.88 90 SER A CA 1
ATOM 790 C C . SER A 1 90 ? -9.602 0.88 -0.218 1 98.88 90 SER A C 1
ATOM 792 O O . SER A 1 90 ? -10.242 0.559 -1.221 1 98.88 90 SER A O 1
ATOM 794 N N . VAL A 1 91 ? -8.977 -0.011 0.59 1 98.88 91 VAL A N 1
ATOM 795 C CA . VAL A 1 91 ? -8.922 -1.407 0.168 1 98.88 91 VAL A CA 1
ATOM 796 C C . VAL A 1 91 ? -9.398 -2.309 1.307 1 98.88 91 VAL A C 1
ATOM 798 O O . VAL A 1 91 ? -9.211 -1.986 2.482 1 98.88 91 VAL A O 1
ATOM 801 N N . ASP A 1 92 ? -9.992 -3.457 0.923 1 98.75 92 ASP A N 1
ATOM 802 C CA . ASP A 1 92 ? -10.367 -4.504 1.864 1 98.75 92 ASP A CA 1
ATOM 803 C C . ASP A 1 92 ? -9.328 -5.621 1.896 1 98.75 92 ASP A C 1
ATOM 805 O O . ASP A 1 92 ? -8.781 -5.996 0.857 1 98.75 92 ASP A O 1
ATOM 809 N N . LYS A 1 93 ? -9.109 -6.16 3.109 1 98.44 93 LYS A N 1
ATOM 810 C CA . LYS A 1 93 ? -8.266 -7.344 3.242 1 98.44 93 LYS A CA 1
ATOM 811 C C . LYS A 1 93 ? -9.016 -8.602 2.816 1 98.44 93 LYS A C 1
ATOM 813 O O . LYS A 1 93 ? -10.023 -8.969 3.426 1 98.44 93 LYS A O 1
ATOM 818 N N . LEU A 1 94 ? -8.508 -9.25 1.774 1 98.62 94 LEU A N 1
ATOM 819 C CA . LEU A 1 94 ? -9.117 -10.492 1.312 1 98.62 94 LEU A CA 1
ATOM 820 C C . LEU A 1 94 ? -8.445 -11.703 1.958 1 98.62 94 LEU A C 1
ATOM 822 O O . LEU A 1 94 ? -9.102 -12.695 2.254 1 98.62 94 LEU A O 1
ATOM 826 N N . VAL A 1 95 ? -7.203 -11.656 2.08 1 98.62 95 VAL A N 1
ATOM 827 C CA . VAL A 1 95 ? -6.387 -12.727 2.643 1 98.62 95 VAL A CA 1
ATOM 828 C C . VAL A 1 95 ? -5.32 -12.141 3.561 1 98.62 95 VAL A C 1
ATOM 830 O O . VAL A 1 95 ? -4.703 -11.117 3.23 1 98.62 95 VAL A O 1
ATOM 833 N N . THR A 1 96 ? -5.113 -12.68 4.715 1 98.62 96 THR A N 1
ATOM 834 C CA . THR A 1 96 ? -4.023 -12.367 5.629 1 98.62 96 THR A CA 1
ATOM 835 C C . THR A 1 96 ? -3.289 -13.633 6.059 1 98.62 96 THR A C 1
ATOM 837 O O . THR A 1 96 ? -3.902 -14.562 6.578 1 98.62 96 THR A O 1
ATOM 840 N N . LEU A 1 97 ? -2.027 -13.617 5.77 1 98.19 97 LEU A N 1
ATOM 841 C CA . LEU A 1 97 ? -1.174 -14.7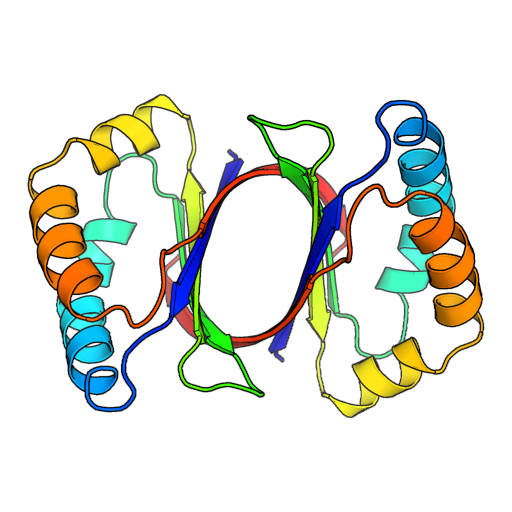19 6.191 1 98.19 97 LEU A CA 1
ATOM 842 C C . LEU A 1 97 ? -0.024 -14.219 7.059 1 98.19 97 LEU A C 1
ATOM 844 O O . LEU A 1 97 ? 0.861 -13.516 6.574 1 98.19 97 LEU A O 1
ATOM 848 N N . ASP A 1 98 ? 0.094 -14.695 8.352 1 95.06 98 ASP A N 1
ATOM 849 C CA . ASP A 1 98 ? 1.138 -14.289 9.289 1 95.06 98 ASP A CA 1
ATOM 850 C C . ASP A 1 98 ? 2.301 -15.281 9.281 1 95.06 98 ASP A C 1
ATOM 852 O O . ASP A 1 98 ? 2.121 -16.453 8.938 1 95.06 98 ASP A O 1
ATOM 856 N N . MET B 1 1 ? 13.555 -5.23 8.203 1 96.5 1 MET B N 1
ATOM 857 C CA . MET B 1 1 ? 12.289 -5.633 7.594 1 96.5 1 MET B CA 1
ATOM 858 C C . MET B 1 1 ? 11.672 -4.477 6.82 1 96.5 1 MET B C 1
ATOM 860 O O . MET B 1 1 ? 11.68 -3.334 7.285 1 96.5 1 MET B O 1
ATOM 864 N N . PHE B 1 2 ? 11.359 -4.746 5.578 1 98.69 2 PHE B N 1
ATOM 865 C CA . PHE B 1 2 ? 10.703 -3.719 4.777 1 98.69 2 PHE B CA 1
ATOM 866 C C . PHE B 1 2 ? 9.43 -4.262 4.137 1 98.69 2 PHE B C 1
ATOM 868 O O . PHE B 1 2 ? 9.133 -5.453 4.246 1 98.69 2 PHE B O 1
ATOM 875 N N . VAL B 1 3 ? 8.68 -3.348 3.596 1 98.88 3 VAL B N 1
ATOM 876 C CA . VAL B 1 3 ? 7.375 -3.689 3.045 1 98.88 3 VAL B CA 1
ATOM 877 C C . VAL B 1 3 ? 7.434 -3.656 1.52 1 98.88 3 VAL B C 1
ATOM 879 O O . VAL B 1 3 ? 8.031 -2.754 0.934 1 98.88 3 VAL B O 1
ATOM 882 N N . ARG B 1 4 ? 6.891 -4.656 0.841 1 98.94 4 ARG B N 1
ATOM 883 C CA . ARG B 1 4 ? 6.664 -4.684 -0.601 1 98.94 4 ARG B CA 1
ATOM 884 C C . ARG B 1 4 ? 5.188 -4.488 -0.926 1 98.94 4 ARG B C 1
ATOM 886 O O . ARG B 1 4 ? 4.332 -5.215 -0.413 1 98.94 4 ARG B O 1
ATOM 893 N N . ILE B 1 5 ? 4.898 -3.443 -1.678 1 98.94 5 ILE B N 1
ATOM 894 C CA . ILE B 1 5 ? 3.553 -3.137 -2.145 1 98.94 5 ILE B CA 1
ATOM 895 C C . ILE B 1 5 ? 3.479 -3.314 -3.66 1 98.94 5 ILE B C 1
ATOM 897 O O . ILE B 1 5 ? 4.262 -2.713 -4.402 1 98.94 5 ILE B O 1
ATOM 901 N N . VAL B 1 6 ? 2.586 -4.152 -4.141 1 98.88 6 VAL B N 1
ATOM 902 C CA . VAL B 1 6 ? 2.367 -4.332 -5.57 1 98.88 6 VAL B CA 1
ATOM 903 C C . VAL B 1 6 ? 0.918 -4 -5.918 1 98.88 6 VAL B C 1
ATOM 905 O O . VAL B 1 6 ? -0.012 -4.559 -5.336 1 98.88 6 VAL B O 1
ATOM 908 N N . LYS B 1 7 ? 0.729 -3.096 -6.793 1 98.88 7 LYS B N 1
ATOM 909 C CA . LYS B 1 7 ? -0.585 -2.74 -7.32 1 98.88 7 LYS B CA 1
ATOM 910 C C . LYS B 1 7 ? -0.831 -3.395 -8.672 1 98.88 7 LYS B C 1
ATOM 912 O O . LYS B 1 7 ? -0.016 -3.262 -9.594 1 98.88 7 LYS B O 1
ATOM 917 N N . MET B 1 8 ? -1.931 -4.074 -8.734 1 98.88 8 MET B N 1
ATOM 918 C CA . MET B 1 8 ? -2.295 -4.816 -9.938 1 98.88 8 MET B CA 1
ATOM 919 C C . MET B 1 8 ? -3.699 -4.445 -10.398 1 98.88 8 MET B C 1
ATOM 921 O O . MET B 1 8 ? -4.594 -4.23 -9.578 1 98.88 8 MET B O 1
ATOM 925 N N . ARG B 1 9 ? -3.842 -4.352 -11.719 1 98.81 9 ARG B N 1
ATOM 926 C CA . ARG B 1 9 ? -5.164 -4.176 -12.312 1 98.81 9 ARG B CA 1
ATOM 927 C C . ARG B 1 9 ? -5.477 -5.293 -13.305 1 98.81 9 ARG B C 1
ATOM 929 O O . ARG B 1 9 ? -4.664 -5.598 -14.18 1 98.81 9 ARG B O 1
ATOM 936 N N . PHE B 1 10 ? -6.664 -5.82 -13.172 1 98.81 10 PHE B N 1
ATOM 937 C CA . PHE B 1 10 ? -7.004 -6.992 -13.969 1 98.81 10 PHE B CA 1
ATOM 938 C C . PHE B 1 10 ? -8.141 -6.684 -14.93 1 98.81 10 PHE B C 1
ATOM 940 O O . PHE B 1 10 ? -8.922 -5.758 -14.703 1 98.81 10 PHE B O 1
ATOM 947 N N . GLN B 1 11 ? -8.117 -7.5 -16.016 1 98.38 11 GLN B N 1
ATOM 948 C CA . GLN B 1 11 ? -9.336 -7.582 -16.812 1 98.38 11 GLN B CA 1
ATOM 949 C C . GLN B 1 11 ? -10.492 -8.133 -15.992 1 98.38 11 GLN B C 1
ATOM 951 O O . GLN B 1 11 ? -10.312 -9.07 -15.203 1 98.38 11 GLN B O 1
ATOM 956 N N . GLU B 1 12 ? -11.633 -7.531 -16.172 1 97.75 12 GLU B N 1
ATOM 957 C CA . GLU B 1 12 ? -12.766 -7.852 -15.312 1 97.75 12 GLU B CA 1
ATOM 958 C C . GLU B 1 12 ? -13.078 -9.344 -15.352 1 97.75 12 GLU B C 1
ATOM 960 O O . GLU B 1 12 ? -13.352 -9.953 -14.312 1 97.75 12 GLU B O 1
ATOM 965 N N . ASP B 1 13 ? -12.984 -9.922 -16.484 1 98.38 13 ASP B N 1
ATOM 966 C CA . ASP B 1 13 ? -13.367 -11.32 -16.641 1 98.38 13 ASP B CA 1
ATOM 967 C C . ASP B 1 13 ? -12.234 -12.258 -16.25 1 98.38 13 ASP B C 1
ATOM 969 O O . ASP B 1 13 ? -12.359 -13.477 -16.359 1 98.38 13 ASP B O 1
ATOM 973 N N . LYS B 1 14 ? -11.133 -11.719 -15.781 1 98.69 14 LYS B N 1
ATOM 974 C CA . LYS B 1 14 ? -9.969 -12.531 -15.438 1 98.69 14 LYS B CA 1
ATOM 975 C C . LYS B 1 14 ? -9.711 -12.516 -13.93 1 98.69 14 LYS B C 1
ATOM 977 O O . LYS B 1 14 ? -8.797 -13.18 -13.445 1 98.69 14 LYS B O 1
ATOM 982 N N . ILE B 1 15 ? -10.531 -11.812 -13.211 1 98.62 15 ILE B N 1
ATOM 983 C CA . ILE B 1 15 ? -10.344 -11.625 -11.773 1 98.62 15 ILE B CA 1
ATOM 984 C C . ILE B 1 15 ? -10.453 -12.969 -11.062 1 98.62 15 ILE B C 1
ATOM 986 O O . ILE B 1 15 ? -9.633 -13.281 -10.188 1 98.62 15 ILE B O 1
ATOM 990 N N . GLU B 1 16 ? -11.438 -13.734 -11.43 1 98.56 16 GLU B N 1
ATOM 991 C CA . GLU B 1 16 ? -11.633 -15.023 -10.773 1 98.56 16 GLU B CA 1
ATOM 992 C C . GLU B 1 16 ? -10.43 -15.938 -10.984 1 98.56 16 GLU B C 1
ATOM 994 O O . GLU B 1 16 ? -10.008 -16.641 -10.07 1 98.56 16 GLU B O 1
ATOM 999 N N . ALA B 1 17 ? -9.93 -15.945 -12.156 1 98.69 17 ALA B N 1
ATOM 1000 C CA . ALA B 1 17 ? -8.742 -16.734 -12.453 1 98.69 17 ALA B CA 1
ATOM 1001 C C . ALA B 1 17 ? -7.566 -16.328 -11.57 1 98.69 17 ALA B C 1
ATOM 1003 O O . ALA B 1 17 ? -6.836 -17.172 -11.055 1 98.69 17 ALA B O 1
ATOM 1004 N N . PHE B 1 18 ? -7.383 -15.039 -11.375 1 98.81 18 PHE B N 1
ATOM 1005 C CA . PHE B 1 18 ? -6.324 -14.531 -10.508 1 98.81 18 PHE B CA 1
ATOM 1006 C C . PHE B 1 18 ? -6.52 -15.008 -9.078 1 98.81 18 PHE B C 1
ATOM 1008 O O . PHE B 1 18 ? -5.586 -15.516 -8.453 1 98.81 18 PHE B O 1
ATOM 1015 N N . LEU B 1 19 ? -7.727 -14.812 -8.594 1 98.75 19 LEU B N 1
ATOM 1016 C CA . LEU B 1 19 ? -8.016 -15.164 -7.203 1 98.75 19 LEU B CA 1
ATOM 1017 C C . LEU B 1 19 ? -7.793 -16.656 -6.957 1 98.75 19 LEU B C 1
ATOM 1019 O O . LEU B 1 19 ? -7.242 -17.031 -5.922 1 98.75 19 LEU B O 1
ATOM 1023 N N . GLU B 1 20 ? -8.195 -17.5 -7.895 1 98.62 20 GLU B N 1
ATOM 1024 C CA . GLU B 1 20 ? -7.996 -18.953 -7.773 1 98.62 20 GLU B CA 1
ATOM 1025 C C . GLU B 1 20 ? -6.512 -19.297 -7.734 1 98.62 20 GLU B C 1
ATOM 1027 O O . GLU B 1 20 ? -6.078 -20.094 -6.906 1 98.62 20 GLU B O 1
ATOM 1032 N N . ASN B 1 21 ? -5.812 -18.688 -8.641 1 98.44 21 ASN B N 1
ATOM 1033 C CA . ASN B 1 21 ? -4.375 -18.938 -8.672 1 98.44 21 ASN B CA 1
ATOM 1034 C C . ASN B 1 21 ? -3.699 -18.484 -7.383 1 98.44 21 ASN B C 1
ATOM 1036 O O . ASN B 1 21 ? -2.863 -19.188 -6.824 1 98.44 21 ASN B O 1
ATOM 1040 N N . PHE B 1 22 ? -4.07 -17.281 -6.883 1 98.56 22 PHE B N 1
ATOM 1041 C CA . PHE B 1 22 ? -3.5 -16.766 -5.648 1 98.56 22 PHE B CA 1
ATOM 1042 C C . PHE B 1 22 ? -3.77 -17.703 -4.48 1 98.56 22 PHE B C 1
ATOM 1044 O O . PHE B 1 22 ? -2.881 -17.953 -3.666 1 98.56 22 PHE B O 1
ATOM 1051 N N . HIS B 1 23 ? -4.941 -18.203 -4.426 1 98.38 23 HIS B N 1
ATOM 1052 C CA . HIS B 1 23 ? -5.297 -19.125 -3.348 1 98.38 23 HIS B CA 1
ATOM 1053 C C . HIS B 1 23 ? -4.449 -20.391 -3.398 1 98.38 23 HIS B C 1
ATOM 1055 O O . HIS B 1 23 ? -4.078 -20.938 -2.357 1 98.38 23 HIS B O 1
ATOM 1061 N N . GLU B 1 24 ? -4.141 -20.797 -4.539 1 98.12 24 GLU B N 1
ATOM 1062 C CA . GLU B 1 24 ? -3.35 -22.016 -4.715 1 98.12 24 GLU B CA 1
ATOM 1063 C C . GLU B 1 24 ? -1.904 -21.797 -4.277 1 98.12 24 GLU B C 1
ATOM 1065 O O . GLU B 1 24 ? -1.273 -22.703 -3.74 1 98.12 24 GLU B O 1
ATOM 1070 N N . VAL B 1 25 ? -1.367 -20.578 -4.461 1 98.19 25 VAL B N 1
ATOM 1071 C CA . VAL B 1 25 ? 0.078 -20.406 -4.352 1 98.19 25 VAL B CA 1
ATOM 1072 C C . VAL B 1 25 ? 0.411 -19.594 -3.102 1 98.19 25 VAL B C 1
ATOM 1074 O O . VAL B 1 25 ? 1.572 -19.516 -2.693 1 98.19 25 VAL B O 1
ATOM 1077 N N . LYS B 1 26 ? -0.559 -18.953 -2.461 1 98.38 26 LYS B N 1
ATOM 1078 C CA . LYS B 1 26 ? -0.34 -17.953 -1.417 1 98.38 26 LYS B CA 1
ATOM 1079 C C . LYS B 1 26 ? 0.518 -18.516 -0.289 1 98.38 26 LYS B C 1
ATOM 1081 O O . LYS B 1 26 ? 1.369 -17.828 0.261 1 98.38 26 LYS B O 1
ATOM 1086 N N . ASN B 1 27 ? 0.322 -19.766 0.094 1 98.56 27 ASN B N 1
ATOM 1087 C CA . ASN B 1 27 ? 1.076 -20.344 1.198 1 98.56 27 ASN B CA 1
ATOM 1088 C C . ASN B 1 27 ? 2.535 -20.578 0.816 1 98.56 27 ASN B C 1
ATOM 1090 O O . ASN B 1 27 ? 3.424 -20.5 1.666 1 98.56 27 ASN B O 1
ATOM 1094 N N . HIS B 1 28 ? 2.754 -20.922 -0.413 1 98.38 28 HIS B N 1
ATOM 1095 C CA . HIS B 1 28 ? 4.125 -21.062 -0.89 1 98.38 28 HIS B CA 1
ATOM 1096 C C . HIS B 1 28 ? 4.848 -19.719 -0.897 1 98.38 28 HIS B C 1
ATOM 1098 O O . HIS B 1 28 ? 6.031 -19.641 -0.563 1 98.38 28 HIS B O 1
ATOM 1104 N N . ILE B 1 29 ? 4.141 -18.625 -1.263 1 98.12 29 ILE B N 1
ATOM 1105 C CA . ILE B 1 29 ? 4.715 -17.281 -1.265 1 98.12 29 ILE B CA 1
ATOM 1106 C C . ILE B 1 29 ? 5.051 -16.859 0.165 1 98.12 29 ILE B C 1
ATOM 1108 O O . ILE B 1 29 ? 6.184 -16.469 0.453 1 98.12 29 ILE B O 1
ATOM 1112 N N . ARG B 1 30 ? 4.047 -17.016 1.046 1 98.56 30 ARG B N 1
ATOM 1113 C CA . ARG B 1 30 ? 4.234 -16.656 2.447 1 98.56 30 ARG B CA 1
ATOM 1114 C C . ARG B 1 30 ? 5.355 -17.484 3.078 1 98.56 30 ARG B C 1
ATOM 1116 O O . ARG B 1 30 ? 6.094 -16.984 3.93 1 98.56 30 ARG B O 1
ATOM 1123 N N . GLY B 1 31 ? 5.523 -18.656 2.645 1 98.25 31 GLY B N 1
ATOM 1124 C CA . GLY B 1 31 ? 6.484 -19.578 3.219 1 98.25 31 GLY B CA 1
ATOM 1125 C C . GLY B 1 31 ? 7.883 -19.422 2.66 1 98.25 31 GLY B C 1
ATOM 1126 O O . GLY B 1 31 ? 8.828 -20.062 3.129 1 98.25 31 GLY B O 1
ATOM 1127 N N . PHE B 1 32 ? 7.984 -18.578 1.643 1 98.12 32 PHE B N 1
ATOM 1128 C CA . PHE B 1 32 ? 9.312 -18.359 1.075 1 98.12 32 PHE B CA 1
ATOM 1129 C C . PHE B 1 32 ? 10.25 -17.734 2.102 1 98.12 32 PHE B C 1
ATOM 1131 O O . PHE B 1 32 ? 9.836 -16.875 2.887 1 98.12 32 PHE B O 1
ATOM 1138 N N . GLU B 1 33 ? 11.5 -18.094 2.051 1 97.94 33 GLU B N 1
ATOM 1139 C CA . GLU B 1 33 ? 12.477 -17.625 3.027 1 97.94 33 GLU B CA 1
ATOM 1140 C C . GLU B 1 33 ? 12.539 -16.094 3.051 1 97.94 33 GLU B C 1
ATOM 1142 O O . GLU B 1 33 ? 12.719 -15.461 2.01 1 97.94 33 GLU B O 1
ATOM 1147 N N . GLY B 1 34 ? 12.32 -15.516 4.223 1 98.44 34 GLY B N 1
ATOM 1148 C CA . GLY B 1 34 ? 12.43 -14.078 4.406 1 98.44 34 GLY B CA 1
ATOM 1149 C C . GLY B 1 34 ? 11.094 -13.367 4.359 1 98.44 34 GLY B C 1
ATOM 1150 O O . GLY B 1 34 ? 10.984 -12.211 4.777 1 98.44 34 GLY B O 1
ATOM 1151 N N . ASN B 1 35 ? 10.062 -13.977 3.766 1 98.75 35 ASN B N 1
ATOM 1152 C CA . ASN B 1 35 ? 8.719 -13.414 3.811 1 98.75 35 ASN B CA 1
ATOM 1153 C C . ASN B 1 35 ? 8.062 -13.641 5.168 1 98.75 35 ASN B C 1
ATOM 1155 O O . ASN B 1 35 ? 7.883 -14.781 5.594 1 98.75 35 ASN B O 1
ATOM 1159 N N . GLN B 1 36 ? 7.668 -12.57 5.816 1 98.56 36 GLN B N 1
ATOM 1160 C CA . GLN B 1 36 ? 7.191 -12.68 7.191 1 98.56 36 GLN B CA 1
ATOM 1161 C C . GLN B 1 36 ? 5.695 -12.391 7.281 1 98.56 36 GLN B C 1
ATOM 1163 O O . GLN B 1 36 ? 5.074 -12.625 8.32 1 98.56 36 GLN B O 1
ATOM 1168 N N . PHE B 1 37 ? 5.133 -11.898 6.289 1 98.81 37 PHE B N 1
ATOM 1169 C CA . PHE B 1 37 ? 3.742 -11.461 6.27 1 98.81 37 PHE B CA 1
ATOM 1170 C C . PHE B 1 37 ? 3.262 -11.25 4.84 1 98.81 37 PHE B C 1
ATOM 1172 O O . PHE B 1 37 ? 4.016 -10.773 3.99 1 98.81 37 PHE B O 1
ATOM 1179 N N . LEU B 1 38 ? 2.053 -11.656 4.504 1 98.88 38 LEU B N 1
ATOM 1180 C CA . LEU B 1 38 ? 1.476 -11.492 3.176 1 98.88 38 LEU B CA 1
ATOM 1181 C C . LEU B 1 38 ? -0.019 -11.203 3.264 1 98.88 38 LEU B C 1
ATOM 1183 O O . LEU B 1 38 ? -0.754 -11.922 3.945 1 98.88 38 LEU B O 1
ATOM 1187 N N . GLU B 1 39 ? -0.462 -10.156 2.6 1 98.88 39 GLU B N 1
ATOM 1188 C CA . GLU B 1 39 ? -1.888 -9.867 2.473 1 98.88 39 GLU B CA 1
ATOM 1189 C C . GLU B 1 39 ? -2.266 -9.586 1.021 1 98.88 39 GLU B C 1
ATOM 1191 O O . GLU B 1 39 ? -1.437 -9.125 0.237 1 98.88 39 GLU B O 1
ATOM 1196 N N . LEU B 1 40 ? -3.479 -9.945 0.652 1 98.94 40 LEU B N 1
ATOM 1197 C CA . LEU B 1 40 ? -4.129 -9.539 -0.588 1 98.94 40 LEU B CA 1
ATOM 1198 C C . LEU B 1 40 ? -5.27 -8.562 -0.31 1 98.94 40 LEU B C 1
ATOM 1200 O O . LEU B 1 40 ? -6.141 -8.844 0.516 1 98.94 40 LEU B O 1
ATOM 1204 N N . TYR B 1 41 ? -5.188 -7.391 -0.963 1 98.94 41 TYR B N 1
ATOM 1205 C CA . TYR B 1 41 ? -6.23 -6.375 -0.841 1 98.94 41 TYR B CA 1
ATOM 1206 C C . TYR B 1 41 ? -6.992 -6.215 -2.152 1 98.94 41 TYR B C 1
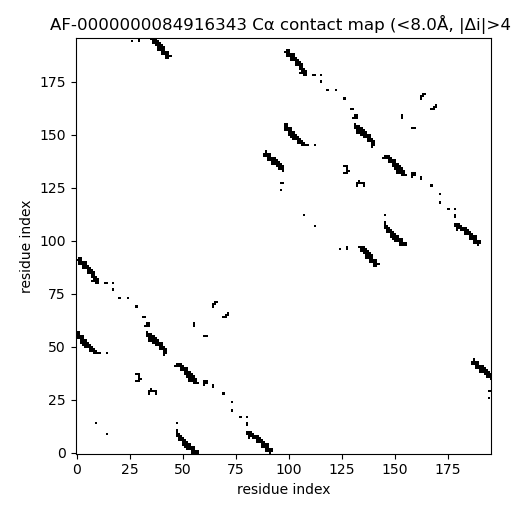ATOM 1208 O O . TYR B 1 41 ? -6.434 -6.422 -3.23 1 98.94 41 TYR B O 1
ATOM 1216 N N . ARG B 1 42 ? -8.258 -5.848 -2.027 1 98.88 42 ARG B N 1
ATOM 1217 C CA . ARG B 1 42 ? -9.047 -5.402 -3.172 1 98.88 42 ARG B CA 1
ATOM 1218 C C . ARG B 1 42 ? -9.578 -3.99 -2.949 1 98.88 42 ARG B C 1
ATOM 1220 O O . ARG B 1 42 ? -10.062 -3.67 -1.863 1 98.88 42 ARG B O 1
ATOM 1227 N N . ASP B 1 43 ? -9.477 -3.137 -3.963 1 98.88 43 ASP B N 1
ATOM 1228 C CA . ASP B 1 43 ? -9.961 -1.763 -3.908 1 98.88 43 ASP B CA 1
ATOM 1229 C C . ASP B 1 43 ? -11.484 -1.727 -3.77 1 98.88 43 ASP B C 1
ATOM 1231 O O . ASP B 1 43 ? -12.188 -2.469 -4.453 1 98.88 43 ASP B O 1
ATOM 1235 N N . LYS B 1 44 ? -11.953 -0.852 -2.943 1 98.31 44 LYS B N 1
ATOM 1236 C CA . LYS B 1 44 ? -13.383 -0.766 -2.662 1 98.31 44 LYS B CA 1
ATOM 1237 C C . LYS B 1 44 ? -14.133 -0.121 -3.824 1 98.31 44 LYS B C 1
ATOM 1239 O O . LYS B 1 44 ? -15.297 -0.441 -4.07 1 98.31 44 LYS B O 1
ATOM 1244 N N . GLU B 1 45 ? -13.508 0.729 -4.484 1 97.44 45 GLU B N 1
ATOM 1245 C CA . GLU B 1 45 ? -14.172 1.509 -5.523 1 97.44 45 GLU B CA 1
ATOM 1246 C C . GLU B 1 45 ? -14.016 0.849 -6.891 1 97.44 45 GLU B C 1
ATOM 1248 O O . GLU B 1 45 ? -14.93 0.901 -7.715 1 97.44 45 GLU B O 1
ATOM 1253 N N . ASP B 1 46 ? -12.914 0.277 -7.156 1 98.25 46 ASP B N 1
ATOM 1254 C CA . ASP B 1 46 ? -12.625 -0.413 -8.406 1 98.25 46 ASP B CA 1
ATOM 1255 C C . ASP B 1 46 ? -12.227 -1.864 -8.156 1 98.25 46 ASP B C 1
ATOM 1257 O O . ASP B 1 46 ? -11.055 -2.15 -7.875 1 98.25 46 ASP B O 1
ATOM 1261 N N . PRO B 1 47 ? -13.125 -2.758 -8.367 1 97.75 47 PRO B N 1
ATOM 1262 C CA . PRO B 1 47 ? -12.875 -4.16 -8.031 1 97.75 47 PRO B CA 1
ATOM 1263 C C . PRO B 1 47 ? -11.789 -4.785 -8.906 1 97.75 47 PRO B C 1
ATOM 1265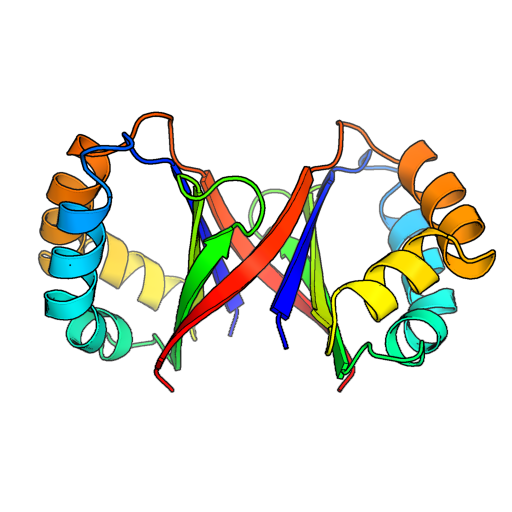 O O . PRO B 1 47 ? -11.383 -5.926 -8.664 1 97.75 47 PRO B O 1
ATOM 1268 N N . ARG B 1 48 ? -11.406 -4.078 -9.914 1 98.75 48 ARG B N 1
ATOM 1269 C CA . ARG B 1 48 ? -10.375 -4.594 -10.805 1 98.75 48 ARG B CA 1
ATOM 1270 C C . ARG B 1 48 ? -8.984 -4.352 -10.227 1 98.75 48 ARG B C 1
ATOM 1272 O O . ARG B 1 48 ? -7.996 -4.898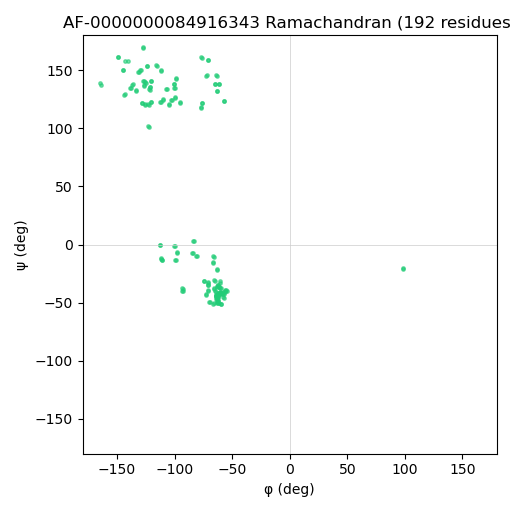 -10.719 1 98.75 48 ARG B O 1
ATOM 1279 N N . ILE B 1 49 ? -8.844 -3.559 -9.141 1 98.94 49 ILE B N 1
ATOM 1280 C CA . ILE B 1 49 ? -7.562 -3.178 -8.562 1 98.94 49 ILE B CA 1
ATOM 1281 C C . ILE B 1 49 ? -7.301 -4 -7.305 1 98.94 49 ILE B C 1
ATOM 1283 O O . ILE B 1 49 ? -8.148 -4.062 -6.41 1 98.94 49 ILE B O 1
ATOM 1287 N N . PHE B 1 50 ? -6.133 -4.676 -7.316 1 98.94 50 PHE B N 1
ATOM 1288 C CA . PHE B 1 50 ? -5.668 -5.477 -6.191 1 98.94 50 PHE B CA 1
ATOM 1289 C C . PHE B 1 50 ? -4.281 -5.023 -5.742 1 98.94 50 PHE B C 1
ATOM 1291 O O . PHE B 1 50 ? -3.529 -4.441 -6.527 1 98.94 50 PHE B O 1
ATOM 1298 N N . PHE B 1 51 ? -4.004 -5.262 -4.48 1 98.94 51 PHE B N 1
ATOM 1299 C CA . PHE B 1 51 ? -2.666 -5.086 -3.928 1 98.94 51 PHE B CA 1
ATOM 1300 C C . PHE B 1 51 ? -2.193 -6.363 -3.24 1 98.94 51 PHE B C 1
ATOM 1302 O O . PHE B 1 51 ? -2.973 -7.031 -2.559 1 98.94 51 PHE B O 1
ATOM 1309 N N . THR B 1 52 ? -0.95 -6.688 -3.424 1 98.88 52 THR B N 1
ATOM 1310 C CA . THR B 1 52 ? -0.291 -7.523 -2.428 1 98.88 52 THR B CA 1
ATOM 1311 C C . THR B 1 52 ? 0.586 -6.68 -1.507 1 98.88 52 THR B C 1
ATOM 1313 O O . THR B 1 52 ? 1.213 -5.715 -1.949 1 98.88 52 THR B O 1
ATOM 1316 N N . TYR B 1 53 ? 0.496 -7.016 -0.309 1 98.88 53 TYR B N 1
ATOM 1317 C CA . TYR B 1 53 ? 1.226 -6.383 0.785 1 98.88 53 TYR B CA 1
ATOM 1318 C C . TYR B 1 53 ? 2.006 -7.418 1.589 1 98.88 53 TYR B C 1
ATOM 1320 O O . TYR B 1 53 ? 1.42 -8.344 2.158 1 98.88 53 TYR B O 1
ATOM 1328 N N . SER B 1 54 ? 3.406 -7.199 1.632 1 98.88 54 SER B N 1
ATOM 1329 C CA . SER B 1 54 ? 4.211 -8.242 2.264 1 98.88 54 SER B CA 1
ATOM 1330 C C . SER B 1 54 ? 5.398 -7.645 3.01 1 98.88 54 SER B C 1
ATOM 1332 O O . SER B 1 54 ? 5.883 -6.566 2.656 1 98.88 54 SER B O 1
ATOM 1334 N N . TYR B 1 55 ? 5.797 -8.359 4.09 1 98.81 55 TYR B N 1
ATOM 1335 C CA . TYR B 1 55 ? 7.012 -8.031 4.824 1 98.81 55 TYR B CA 1
ATOM 1336 C C . TYR B 1 55 ? 8.164 -8.945 4.418 1 98.81 55 TYR B C 1
ATOM 1338 O O . TYR B 1 55 ? 8 -10.164 4.367 1 98.81 55 TYR B O 1
ATOM 1346 N N . TRP B 1 56 ? 9.289 -8.305 4.215 1 98.75 56 TRP B N 1
ATOM 1347 C CA . TRP B 1 56 ? 10.508 -9.039 3.891 1 98.75 56 TRP B CA 1
ATOM 1348 C C . TRP B 1 56 ? 11.641 -8.664 4.84 1 98.75 56 TRP B C 1
ATOM 1350 O O . TRP B 1 56 ? 11.852 -7.48 5.121 1 98.75 56 TRP B O 1
ATOM 1360 N N . ASP B 1 57 ? 12.367 -9.656 5.289 1 98 57 ASP B N 1
ATOM 1361 C CA . ASP B 1 57 ? 13.398 -9.414 6.293 1 98 57 ASP B CA 1
ATOM 1362 C C . ASP B 1 57 ? 14.602 -8.688 5.691 1 98 57 ASP B C 1
ATOM 1364 O O . ASP B 1 57 ? 15.148 -7.773 6.305 1 98 57 ASP B O 1
ATOM 1368 N N . LYS B 1 58 ? 15.031 -9.102 4.523 1 97.25 58 LYS B N 1
ATOM 1369 C CA . LYS B 1 58 ? 16.141 -8.453 3.83 1 97.25 58 LYS B CA 1
ATOM 1370 C C . LYS B 1 58 ? 15.875 -8.367 2.33 1 97.25 58 LYS B C 1
ATOM 1372 O O . LYS B 1 58 ? 15.078 -9.141 1.791 1 97.25 58 LYS B O 1
ATOM 1377 N N . GLU B 1 59 ? 16.484 -7.504 1.649 1 97.56 59 GLU B N 1
ATOM 1378 C CA . GLU B 1 59 ? 16.328 -7.309 0.211 1 97.56 59 GLU B CA 1
ATOM 1379 C C . GLU B 1 59 ? 16.719 -8.562 -0.562 1 97.56 59 GLU B C 1
ATOM 1381 O O . GLU B 1 59 ? 16.094 -8.906 -1.561 1 97.56 59 GLU B O 1
ATOM 1386 N N . GLU B 1 60 ? 17.734 -9.211 -0.073 1 98.12 60 GLU B N 1
ATOM 1387 C CA . GLU B 1 60 ? 18.203 -10.422 -0.736 1 98.12 60 GLU B CA 1
ATOM 1388 C C . GLU B 1 60 ? 17.125 -11.5 -0.769 1 98.12 60 GLU B C 1
ATOM 1390 O O . GLU B 1 60 ? 17 -12.242 -1.748 1 98.12 60 GLU B O 1
ATOM 1395 N N . SER B 1 61 ? 16.344 -11.594 0.261 1 98.44 61 SER B N 1
ATOM 1396 C CA . SER B 1 61 ? 15.266 -12.57 0.31 1 98.44 61 SER B CA 1
ATOM 1397 C C . SER B 1 61 ? 14.219 -12.289 -0.764 1 98.44 61 SER B C 1
ATOM 1399 O O . SER B 1 61 ? 13.781 -13.211 -1.465 1 98.44 61 SER B O 1
ATOM 1401 N N . LEU B 1 62 ? 13.852 -11.039 -0.915 1 98.44 62 LEU B N 1
ATOM 1402 C CA . LEU B 1 62 ? 12.891 -10.672 -1.956 1 98.44 62 LEU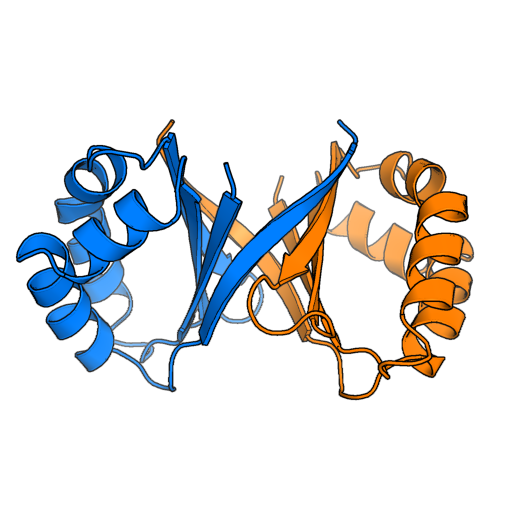 B CA 1
ATOM 1403 C C . LEU B 1 62 ? 13.469 -10.953 -3.342 1 98.44 62 LEU B C 1
ATOM 1405 O O . LEU B 1 62 ? 12.773 -11.477 -4.211 1 98.44 62 LEU B O 1
ATOM 1409 N N . GLU B 1 63 ? 14.695 -10.602 -3.537 1 98.19 63 GLU B N 1
ATOM 1410 C CA . GLU B 1 63 ? 15.328 -10.844 -4.832 1 98.19 63 GLU B CA 1
ATOM 1411 C C . GLU B 1 63 ? 15.391 -12.336 -5.141 1 98.19 63 GLU B C 1
ATOM 1413 O O . GLU B 1 63 ? 15.18 -12.75 -6.281 1 98.19 63 GLU B O 1
ATOM 1418 N N . ASN B 1 64 ? 15.742 -13.164 -4.137 1 98.5 64 ASN B N 1
ATOM 1419 C CA . ASN B 1 64 ? 15.719 -14.609 -4.312 1 98.5 64 ASN B CA 1
ATOM 1420 C C . ASN B 1 64 ? 14.336 -15.109 -4.723 1 98.5 64 ASN B C 1
ATOM 1422 O O . ASN B 1 64 ? 14.219 -15.969 -5.594 1 98.5 64 ASN B O 1
ATOM 1426 N N . TYR B 1 65 ? 13.367 -14.57 -4.098 1 98.62 65 TYR B N 1
ATOM 1427 C CA . TYR B 1 65 ? 11.992 -14.914 -4.453 1 98.62 65 TYR B CA 1
ATOM 1428 C C . TYR B 1 65 ? 11.688 -14.516 -5.891 1 98.62 65 TYR B C 1
ATOM 1430 O O . TYR B 1 65 ? 11.18 -15.328 -6.672 1 98.62 65 TYR B O 1
ATOM 1438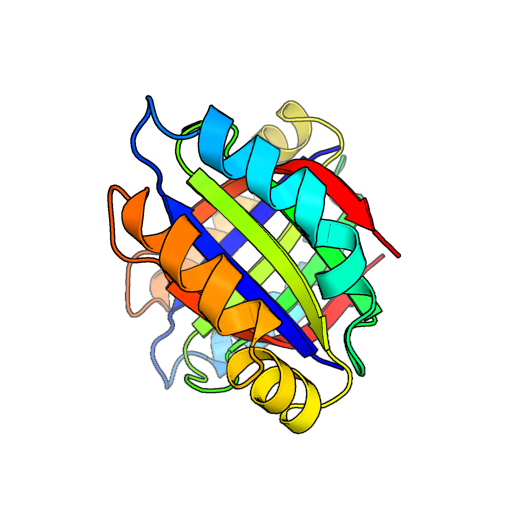 N N . ARG B 1 66 ? 12.031 -13.281 -6.25 1 98.12 66 ARG B N 1
ATOM 1439 C CA . ARG B 1 66 ? 11.727 -12.766 -7.578 1 98.12 66 ARG B CA 1
ATOM 1440 C C . ARG B 1 66 ? 12.445 -13.555 -8.656 1 98.12 66 ARG B C 1
ATOM 1442 O O . ARG B 1 66 ? 12.008 -13.594 -9.812 1 98.12 66 ARG B O 1
ATOM 1449 N N . ASN B 1 67 ? 13.539 -14.25 -8.305 1 98.12 67 ASN B N 1
ATOM 1450 C CA . ASN B 1 67 ? 14.312 -15.047 -9.25 1 98.12 67 ASN B CA 1
ATOM 1451 C C . ASN B 1 67 ? 13.961 -16.531 -9.156 1 98.12 67 ASN B C 1
ATOM 1453 O O . ASN B 1 67 ? 14.547 -17.359 -9.867 1 98.12 67 ASN B O 1
ATOM 1457 N N . SER B 1 68 ? 13.125 -16.906 -8.32 1 98.31 68 SER B N 1
ATOM 1458 C CA . SER B 1 68 ? 12.742 -18.297 -8.102 1 98.31 68 SER B CA 1
ATOM 1459 C C . SER B 1 68 ? 11.812 -18.797 -9.195 1 98.31 68 SER B C 1
ATOM 1461 O O . SER B 1 68 ? 11.172 -18 -9.883 1 98.31 68 SER B O 1
ATOM 1463 N N . ASP B 1 69 ? 11.703 -20.125 -9.352 1 97.62 69 ASP B N 1
ATOM 1464 C CA . ASP B 1 69 ? 10.758 -20.75 -10.266 1 97.62 69 ASP B CA 1
ATOM 1465 C C . ASP B 1 69 ? 9.312 -20.453 -9.859 1 97.62 69 ASP B C 1
ATOM 1467 O O . ASP B 1 69 ? 8.461 -20.219 -10.719 1 97.62 69 ASP B O 1
ATOM 1471 N N . LEU B 1 70 ? 9.141 -20.406 -8.562 1 97.12 70 LEU B N 1
ATOM 1472 C CA . LEU B 1 70 ? 7.809 -20.125 -8.047 1 97.12 70 LEU B CA 1
ATOM 1473 C C . LEU B 1 70 ? 7.312 -18.766 -8.539 1 97.12 70 LEU B C 1
ATOM 1475 O O . LEU B 1 70 ? 6.223 -18.656 -9.109 1 97.12 70 LEU B O 1
ATOM 1479 N N . PHE B 1 71 ? 8.086 -17.734 -8.375 1 98.31 71 PHE B N 1
ATOM 1480 C CA . PHE B 1 71 ? 7.695 -16.391 -8.781 1 98.31 71 PHE B CA 1
ATOM 1481 C C . PHE B 1 71 ? 7.504 -16.328 -10.297 1 98.31 71 PHE B C 1
ATOM 1483 O O . PHE B 1 71 ? 6.512 -15.773 -10.773 1 98.31 71 PHE B O 1
ATOM 1490 N N . LYS B 1 72 ? 8.438 -16.844 -11.047 1 97.94 72 LYS B N 1
ATOM 1491 C CA . LYS B 1 72 ? 8.375 -16.781 -12.5 1 97.94 72 LYS B CA 1
ATOM 1492 C C . LYS B 1 72 ? 7.086 -17.406 -13.031 1 97.94 72 LYS B C 1
ATOM 1494 O O . LYS B 1 72 ? 6.449 -16.859 -13.93 1 97.94 72 LYS B O 1
ATOM 1499 N N . GLU B 1 73 ? 6.746 -18.484 -12.43 1 97.19 73 GLU B N 1
ATOM 1500 C CA . GLU B 1 73 ? 5.52 -19.156 -12.836 1 97.19 73 GLU B CA 1
ATOM 1501 C C . GLU B 1 73 ? 4.285 -18.344 -12.445 1 97.19 73 GLU B C 1
ATOM 1503 O O . GLU B 1 73 ? 3.408 -18.109 -13.281 1 97.19 73 GLU B O 1
ATOM 1508 N N . VAL B 1 74 ? 4.223 -17.922 -11.211 1 97.56 74 VAL B N 1
ATOM 1509 C CA . VAL B 1 74 ? 3.08 -17.172 -10.703 1 97.56 74 VAL B CA 1
ATOM 1510 C C . VAL B 1 74 ? 2.945 -15.852 -11.461 1 97.56 74 VAL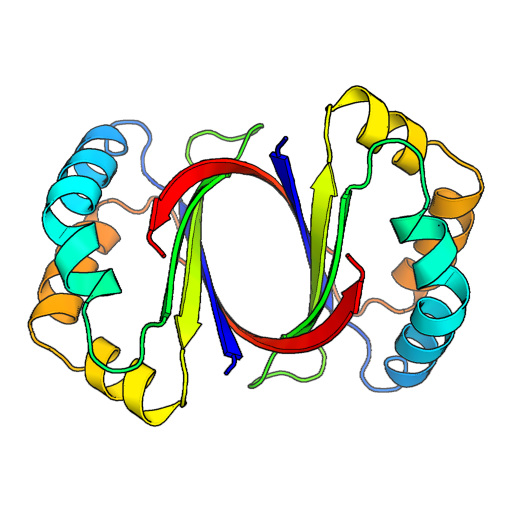 B C 1
ATOM 1512 O O . VAL B 1 74 ? 1.852 -15.492 -11.906 1 97.56 74 VAL B O 1
ATOM 1515 N N . TRP B 1 75 ? 4.027 -15.188 -11.641 1 97.81 75 TRP B N 1
ATOM 1516 C CA . TRP B 1 75 ? 3.992 -13.859 -12.25 1 97.81 75 TRP B CA 1
ATOM 1517 C C . TRP B 1 75 ? 3.66 -13.953 -13.734 1 97.81 75 TRP B C 1
ATOM 1519 O O . TRP B 1 75 ? 2.939 -13.102 -14.266 1 97.81 75 TRP B O 1
ATOM 1529 N N . ALA B 1 76 ? 4.199 -14.969 -14.445 1 97.5 76 ALA B N 1
ATOM 1530 C CA . ALA B 1 76 ? 3.871 -15.172 -15.852 1 97.5 76 ALA B CA 1
ATOM 1531 C C . ALA B 1 76 ? 2.371 -15.367 -16.047 1 97.5 76 ALA B C 1
ATOM 1533 O O . ALA B 1 76 ? 1.774 -14.781 -16.953 1 97.5 76 ALA B O 1
ATOM 1534 N N . PHE B 1 77 ? 1.832 -16.141 -15.234 1 98.06 77 PHE B N 1
ATOM 1535 C CA . PHE B 1 77 ? 0.391 -16.359 -15.273 1 98.06 77 PHE B CA 1
ATOM 1536 C C . PHE B 1 77 ? -0.362 -15.07 -14.969 1 98.06 77 PHE B C 1
ATOM 1538 O O . PHE B 1 77 ? -1.258 -14.68 -15.711 1 98.06 77 PHE B O 1
ATOM 1545 N N . THR B 1 78 ? -0.007 -14.383 -13.875 1 98.5 78 THR B N 1
ATOM 1546 C CA . THR B 1 78 ? -0.719 -13.211 -13.375 1 98.5 78 THR B CA 1
ATOM 1547 C C . THR B 1 78 ? -0.657 -12.062 -14.375 1 98.5 78 THR B C 1
ATOM 1549 O O . THR B 1 78 ? -1.667 -11.406 -14.641 1 98.5 78 THR B O 1
ATOM 1552 N N . LYS B 1 79 ? 0.479 -11.867 -14.992 1 98 79 LYS B N 1
ATOM 1553 C CA . LYS B 1 79 ? 0.689 -10.742 -15.898 1 98 79 LYS B CA 1
ATOM 1554 C C . LYS B 1 79 ? -0.201 -10.859 -17.125 1 98 79 LYS B C 1
ATOM 1556 O O . LYS B 1 79 ? -0.635 -9.852 -17.688 1 98 79 LYS B O 1
ATOM 1561 N N . ALA B 1 80 ? -0.49 -12.055 -17.531 1 98.06 80 ALA B N 1
ATOM 1562 C CA . ALA B 1 80 ? -1.333 -12.297 -18.703 1 98.06 80 ALA B CA 1
ATOM 1563 C C . ALA B 1 80 ? -2.766 -11.836 -18.453 1 98.06 80 ALA B C 1
ATOM 1565 O O . ALA B 1 80 ? -3.553 -11.688 -19.391 1 98.06 80 ALA B O 1
ATOM 1566 N N . LEU B 1 81 ? -3.041 -11.625 -17.203 1 98.62 81 LEU B N 1
ATOM 1567 C CA . LEU B 1 81 ? -4.406 -11.297 -16.812 1 98.62 81 LEU B CA 1
ATOM 1568 C C . LEU B 1 81 ? -4.574 -9.789 -16.641 1 98.62 81 LEU B C 1
ATOM 1570 O O . LEU B 1 81 ? -5.691 -9.305 -16.453 1 98.62 81 LEU B O 1
ATOM 1574 N N . PHE B 1 82 ? -3.539 -8.992 -16.703 1 98.56 82 PHE B N 1
ATOM 1575 C CA . PHE B 1 82 ? -3.537 -7.57 -16.391 1 98.56 82 PHE B CA 1
ATOM 1576 C C . PHE B 1 82 ? -4.266 -6.773 -17.469 1 98.56 82 PHE B C 1
ATOM 1578 O O . PHE B 1 82 ? -4.25 -7.148 -18.641 1 98.56 82 PHE B O 1
ATOM 1585 N N . SER B 1 83 ? -4.918 -5.734 -17.031 1 98.56 83 SER B N 1
ATOM 1586 C CA . SER B 1 83 ? -5.461 -4.758 -17.969 1 98.56 83 SER B CA 1
ATOM 1587 C C . SER B 1 83 ? -4.562 -3.529 -18.078 1 98.56 83 SER B C 1
ATOM 1589 O O . SER B 1 83 ? -4.777 -2.66 -18.922 1 98.56 83 SER B O 1
ATOM 1591 N N . ASP B 1 84 ? -3.607 -3.355 -17.188 1 97.94 84 ASP B N 1
ATOM 1592 C CA . ASP B 1 84 ? -2.637 -2.268 -17.109 1 97.94 84 ASP B CA 1
ATOM 1593 C C . ASP B 1 84 ? -1.321 -2.746 -16.5 1 97.94 84 ASP B C 1
ATOM 1595 O O . ASP B 1 84 ? -1.278 -3.789 -15.836 1 97.94 84 ASP B O 1
ATOM 1599 N N . LYS B 1 85 ? -0.281 -1.991 -16.719 1 97.44 85 LYS B N 1
ATOM 1600 C CA . LYS B 1 85 ? 1.016 -2.322 -16.141 1 97.44 85 LYS B CA 1
ATOM 1601 C C . LYS B 1 85 ? 0.959 -2.277 -14.609 1 97.44 85 LYS B C 1
ATOM 1603 O O . LYS B 1 85 ? 0.443 -1.32 -14.031 1 97.44 85 LYS B O 1
ATOM 1608 N N . PRO B 1 86 ? 1.48 -3.311 -13.992 1 98.5 86 PRO B N 1
ATOM 1609 C CA . PRO B 1 86 ? 1.532 -3.262 -12.531 1 98.5 86 PRO B CA 1
ATOM 1610 C C . PRO B 1 86 ? 2.559 -2.26 -12.008 1 98.5 86 PRO B C 1
ATOM 1612 O O . PRO B 1 86 ? 3.424 -1.809 -12.766 1 98.5 86 PRO B O 1
ATOM 1615 N N . GLU B 1 87 ? 2.359 -1.839 -10.75 1 98.5 87 GLU B N 1
ATOM 1616 C CA . GLU B 1 87 ? 3.334 -1.031 -10.023 1 98.5 87 GLU B CA 1
ATOM 1617 C C . GLU B 1 87 ? 3.797 -1.738 -8.75 1 98.5 87 GLU B C 1
ATOM 1619 O O . GLU B 1 87 ? 3.002 -2.395 -8.078 1 98.5 87 GLU B O 1
ATOM 1624 N N . ALA B 1 88 ? 5.059 -1.625 -8.477 1 98.62 88 ALA B N 1
ATOM 1625 C CA . ALA B 1 88 ? 5.629 -2.256 -7.285 1 98.62 88 ALA B CA 1
ATOM 1626 C C . ALA B 1 88 ? 6.582 -1.31 -6.566 1 98.62 88 ALA B C 1
ATOM 1628 O O . ALA B 1 88 ? 7.363 -0.601 -7.203 1 98.62 88 ALA B O 1
ATOM 1629 N N . TRP B 1 89 ? 6.496 -1.285 -5.238 1 98.75 89 TRP B N 1
ATOM 1630 C CA . TRP B 1 89 ? 7.363 -0.457 -4.41 1 98.75 89 TRP B CA 1
ATOM 1631 C C . TRP B 1 89 ? 7.922 -1.258 -3.238 1 98.75 89 TRP B C 1
ATOM 1633 O O . TRP B 1 89 ? 7.203 -2.041 -2.613 1 98.75 89 TRP B O 1
ATOM 1643 N N . SER B 1 90 ? 9.18 -1.167 -3.025 1 98.88 90 SER B N 1
ATOM 1644 C CA . SER B 1 90 ? 9.781 -1.54 -1.747 1 98.88 90 SER B CA 1
ATOM 1645 C C . SER B 1 90 ? 9.945 -0.327 -0.837 1 98.88 90 SER B C 1
ATOM 1647 O O . SER B 1 90 ? 10.578 0.659 -1.217 1 98.88 90 SER B O 1
ATOM 1649 N N . VAL B 1 91 ? 9.32 -0.41 0.364 1 98.88 91 VAL B N 1
ATOM 1650 C CA . VAL B 1 91 ? 9.273 0.792 1.189 1 98.88 91 VAL B CA 1
ATOM 1651 C C . VAL B 1 91 ? 9.75 0.468 2.604 1 98.88 91 VAL B C 1
ATOM 1653 O O . VAL B 1 91 ? 9.57 -0.652 3.086 1 98.88 91 VAL B O 1
ATOM 1656 N N . ASP B 1 92 ? 10.344 1.483 3.254 1 98.75 92 ASP B N 1
ATOM 1657 C CA . ASP B 1 92 ? 10.727 1.404 4.66 1 98.75 92 ASP B CA 1
ATOM 1658 C C . ASP B 1 92 ? 9.688 2.074 5.555 1 98.75 92 ASP B C 1
ATOM 1660 O O . ASP B 1 92 ? 9.141 3.121 5.203 1 98.75 92 ASP B O 1
ATOM 1664 N N . LYS B 1 93 ? 9.477 1.457 6.727 1 98.44 93 LYS B N 1
ATOM 1665 C CA . LYS B 1 93 ? 8.633 2.09 7.738 1 98.44 93 LYS B CA 1
ATOM 1666 C C . LYS B 1 93 ? 9.383 3.205 8.461 1 98.44 93 LYS B C 1
ATOM 1668 O O . LYS B 1 93 ? 10.391 2.955 9.125 1 98.44 93 LYS B O 1
ATOM 1673 N N . LEU B 1 94 ? 8.867 4.43 8.328 1 98.62 94 LEU B N 1
ATOM 1674 C CA . LEU B 1 94 ? 9.477 5.566 9.008 1 98.62 94 LEU B CA 1
ATOM 1675 C C . LEU B 1 94 ? 8.805 5.812 10.359 1 98.62 94 LEU B C 1
ATOM 1677 O O . LEU B 1 94 ? 9.469 6.211 11.32 1 98.62 94 LEU B O 1
ATOM 1681 N N . VAL B 1 95 ? 7.574 5.676 10.398 1 98.62 95 VAL B N 1
ATOM 1682 C CA . VAL B 1 95 ? 6.758 5.906 11.586 1 98.62 95 VAL B CA 1
ATOM 1683 C C . VAL B 1 95 ? 5.691 4.816 11.703 1 98.62 95 VAL B C 1
ATOM 1685 O O . VAL B 1 95 ? 5.078 4.438 10.703 1 98.62 95 VAL B O 1
ATOM 1688 N N . THR B 1 96 ? 5.492 4.27 12.852 1 98.69 96 THR B N 1
ATOM 1689 C CA . THR B 1 96 ? 4.398 3.359 13.18 1 98.69 96 THR B CA 1
ATOM 1690 C C . THR B 1 96 ? 3.672 3.822 14.438 1 98.69 96 THR B C 1
ATOM 1692 O O . THR B 1 96 ? 4.293 4.012 15.484 1 98.69 96 THR B O 1
ATOM 1695 N N . LEU B 1 97 ? 2.422 4.031 14.25 1 98.19 97 LEU B N 1
ATOM 1696 C CA . LEU B 1 97 ? 1.575 4.391 15.383 1 98.19 97 LEU B CA 1
ATOM 1697 C C . LEU B 1 97 ? 0.424 3.404 15.539 1 98.19 97 LEU B C 1
ATOM 1699 O O . LEU B 1 97 ? -0.461 3.336 14.68 1 98.19 97 LEU B O 1
ATOM 1703 N N . ASP B 1 98 ? 0.306 2.701 16.734 1 95.19 98 ASP B N 1
ATOM 1704 C CA . ASP B 1 98 ? -0.736 1.716 17 1 95.19 98 ASP B CA 1
ATOM 1705 C C . ASP B 1 98 ? -1.897 2.344 17.781 1 95.19 98 ASP B C 1
ATOM 1707 O O . ASP B 1 98 ? -1.719 3.346 18.469 1 95.19 98 ASP B O 1
#

Solvent-accessible surface area (backbone atoms only — not comparable to full-atom values): 10139 Å² total; per-residue (Å²): 100,33,37,39,42,34,42,40,33,37,33,78,90,36,44,66,60,48,53,53,51,45,68,73,43,47,63,62,58,41,64,34,71,46,36,62,30,35,31,36,31,36,30,72,86,44,81,43,33,33,34,42,41,31,33,29,56,44,70,67,33,53,52,51,45,65,70,30,70,67,37,50,53,52,48,58,58,52,60,74,37,41,67,51,84,66,46,75,45,51,29,38,77,75,44,81,46,116,100,33,37,40,42,34,43,38,35,38,32,77,90,35,45,64,60,49,54,54,51,45,68,72,43,47,64,61,57,43,64,34,70,46,36,62,31,35,32,35,32,36,30,72,86,45,80,43,31,34,33,42,41,31,33,29,55,45,70,65,32,52,52,51,45,66,70,29,70,67,38,50,52,53,49,57,57,52,60,75,36,42,67,49,84,65,48,74,46,52,26,38,77,75,43,80,46,115

Organism: Flavobacterium indicum (strain DSM 17447 / CIP 109464 / GPTSA100-9) (NCBI:txid1094466)